Protein AF-A0A7X3QJ67-F1 (afdb_monomer)

pLDDT: mean 73.05, std 16.39, range [33.53, 90.88]

Solvent-accessible surface area (backbone atoms only — not comparable to full-atom values): 12820 Å² total; per-residue (Å²): 142,81,80,82,77,78,82,53,70,64,58,57,50,46,51,48,55,68,59,59,76,55,61,67,49,60,48,52,69,64,52,36,59,76,52,31,46,62,44,32,50,53,42,44,71,75,64,51,59,74,50,61,36,73,85,70,74,43,75,54,61,47,80,53,104,84,40,42,24,45,46,46,37,28,55,33,67,66,44,52,47,44,54,37,58,29,31,49,71,45,52,60,29,51,64,38,54,79,43,87,53,64,47,47,26,54,49,10,50,58,39,32,51,52,26,50,45,56,37,50,48,48,54,51,49,42,51,74,69,44,82,39,40,76,43,79,56,98,89,42,56,33,33,35,43,68,45,56,68,53,61,88,69,31,81,76,56,73,96,43,74,67,46,53,53,49,52,54,52,53,51,51,46,52,57,48,48,53,58,46,55,51,50,62,61,45,50,65,52,47,53,56,49,37,62,72,76,36,63,86,49,59,77,93,70,92,79,62,95,89,57,73,92,38,86,77,43,81,79,67,79,125

Radius of gyration: 23.31 Å; Cα contacts (8 Å, |Δi|>4): 230; chains: 1; bounding box: 48×64×71 Å

Nearest PDB structures (foldseek):
  1ua4-assembly1_A  TM=1.817E-01  e=1.614E+00  Pyrococcus furiosus
  5era-assembly1_A  TM=2.575E-01  e=8.592E+00  Homo sapiens

Structure (mmCIF, N/CA/C/O backbone):
data_AF-A0A7X3QJ67-F1
#
_entry.id   AF-A0A7X3QJ67-F1
#
loop_
_atom_site.group_PDB
_atom_site.id
_atom_site.type_symbol
_atom_site.label_atom_id
_atom_site.label_alt_id
_atom_site.label_comp_id
_atom_site.label_asym_id
_atom_site.label_entity_id
_atom_site.label_seq_id
_atom_site.pdbx_PDB_ins_code
_atom_site.Cartn_x
_atom_site.Cartn_y
_atom_site.Cartn_z
_atom_site.occupancy
_atom_site.B_iso_or_equiv
_atom_site.auth_seq_id
_atom_site.auth_comp_id
_atom_site.auth_asym_id
_atom_site.auth_atom_id
_atom_site.pdbx_PDB_model_num
ATOM 1 N N . MET A 1 1 ? -27.083 47.126 21.045 1.00 40.06 1 MET A N 1
ATOM 2 C CA . MET A 1 1 ? -25.934 46.845 20.160 1.00 40.06 1 MET A CA 1
ATOM 3 C C . MET A 1 1 ? -24.910 46.053 20.957 1.00 40.06 1 MET A C 1
ATOM 5 O O . MET A 1 1 ? -24.129 46.651 21.679 1.00 40.06 1 MET A O 1
ATOM 9 N N . HIS A 1 2 ? -24.948 44.724 20.886 1.00 33.53 2 HIS A N 1
ATOM 10 C CA . HIS A 1 2 ? -23.836 43.892 21.341 1.00 33.53 2 HIS A CA 1
ATOM 11 C C . HIS A 1 2 ? -23.450 42.980 20.188 1.00 33.53 2 HIS A C 1
ATOM 13 O O . HIS A 1 2 ? -24.296 42.302 19.609 1.00 33.53 2 HIS A O 1
ATOM 19 N N . GLY A 1 3 ? -22.189 43.134 19.792 1.00 36.16 3 GLY A N 1
ATOM 20 C CA . GLY A 1 3 ? -21.604 42.552 18.604 1.00 36.16 3 GLY A CA 1
ATOM 21 C C . GLY A 1 3 ? -21.577 41.036 18.673 1.00 36.16 3 GLY A C 1
ATOM 22 O O . GLY A 1 3 ? -21.368 40.440 19.726 1.00 36.16 3 GLY A O 1
ATOM 23 N N . GLN A 1 4 ? -21.797 40.462 17.498 1.00 37.47 4 GLN A N 1
ATOM 24 C CA . GLN A 1 4 ? -21.555 39.077 17.146 1.00 37.47 4 GLN A CA 1
ATOM 25 C C . GLN A 1 4 ? -20.200 38.613 17.692 1.00 37.47 4 GLN A C 1
ATOM 27 O O . GLN A 1 4 ? -19.150 39.073 17.243 1.00 37.47 4 GLN A O 1
ATOM 32 N N . GLU A 1 5 ? -20.225 37.668 18.631 1.00 40.78 5 GLU A N 1
ATOM 33 C CA . GLU A 1 5 ? -19.082 36.798 18.869 1.00 40.78 5 GLU A CA 1
ATOM 34 C C . GLU A 1 5 ? -18.836 36.020 17.576 1.00 40.78 5 GLU A C 1
ATOM 36 O O . GLU A 1 5 ? -19.641 35.181 17.164 1.00 40.78 5 GLU A O 1
ATOM 41 N N . ALA A 1 6 ? -17.735 36.350 16.905 1.00 42.06 6 ALA A N 1
ATOM 42 C CA . ALA A 1 6 ? -17.193 35.569 15.814 1.00 42.06 6 ALA A CA 1
ATOM 43 C C . ALA A 1 6 ? -16.987 34.130 16.313 1.00 42.06 6 ALA A C 1
ATOM 45 O O . ALA A 1 6 ? -16.048 33.830 17.047 1.00 42.06 6 ALA A O 1
ATOM 46 N N . SER A 1 7 ? -17.913 33.244 15.944 1.00 48.06 7 SER A N 1
ATOM 47 C CA . SER A 1 7 ? -17.883 31.821 16.248 1.00 48.06 7 SER A CA 1
ATOM 48 C C . SER A 1 7 ? -16.686 31.198 15.537 1.00 48.06 7 SER A C 1
ATOM 50 O O . SER A 1 7 ? -16.733 30.878 14.348 1.00 48.06 7 SER A O 1
ATOM 52 N N . GLU A 1 8 ? -15.587 31.101 16.275 1.00 45.09 8 GLU A N 1
ATOM 53 C CA . GLU A 1 8 ? -14.282 30.687 15.791 1.00 45.09 8 GLU A CA 1
ATOM 54 C C . GLU A 1 8 ? -14.317 29.316 15.080 1.00 45.09 8 GLU A C 1
ATOM 56 O O . GLU A 1 8 ? -14.638 28.299 15.713 1.00 45.09 8 GLU A O 1
ATOM 61 N N . PRO A 1 9 ? -13.826 29.203 13.829 1.00 47.97 9 PRO A N 1
ATOM 62 C CA . PRO A 1 9 ? -13.451 27.904 13.257 1.00 47.97 9 PRO A CA 1
ATOM 63 C C . PRO A 1 9 ? -12.359 27.201 14.094 1.00 47.97 9 PRO A C 1
ATOM 65 O O . PRO A 1 9 ? -12.213 25.977 14.041 1.00 47.97 9 PRO A O 1
ATOM 68 N N . ALA A 1 10 ? -11.644 27.946 14.948 1.00 46.16 10 ALA A N 1
ATOM 69 C CA . ALA A 1 10 ? -10.667 27.428 15.901 1.00 46.16 10 ALA A CA 1
ATOM 70 C C . ALA A 1 10 ? -11.294 26.577 17.024 1.00 46.16 10 ALA A C 1
ATOM 72 O O . ALA A 1 10 ? -10.642 25.651 17.510 1.00 46.16 10 ALA A O 1
ATOM 73 N N . GLY A 1 11 ? -12.560 26.808 17.398 1.00 38.62 11 GLY A N 1
ATOM 74 C CA . GLY A 1 11 ? -13.279 26.016 18.405 1.00 38.62 11 GLY A CA 1
ATOM 75 C C . GLY A 1 11 ? -13.719 24.642 17.887 1.00 38.62 11 GLY A C 1
ATOM 76 O O . GLY A 1 11 ? -13.605 23.636 18.596 1.00 38.62 11 GLY A O 1
ATOM 77 N N . ALA A 1 12 ? -14.145 24.572 16.623 1.00 48.88 12 ALA A N 1
ATOM 78 C CA . ALA A 1 12 ? -14.438 23.317 15.929 1.00 48.88 12 ALA A CA 1
ATOM 79 C C . ALA A 1 12 ? -13.154 22.514 15.670 1.00 48.88 12 ALA A C 1
ATOM 81 O O . ALA A 1 12 ? -13.109 21.319 15.963 1.00 48.88 12 ALA A O 1
ATOM 82 N N . LEU A 1 13 ? -12.074 23.183 15.246 1.00 40.34 13 LEU A N 1
ATOM 83 C CA . LEU A 1 13 ? -10.747 22.581 15.101 1.00 40.34 13 LEU A CA 1
ATOM 84 C C . LEU A 1 13 ? -10.152 22.137 16.443 1.00 40.34 13 LEU A C 1
ATOM 86 O O . LEU A 1 13 ? -9.558 21.069 16.495 1.00 40.34 13 LEU A O 1
ATOM 90 N N . ARG A 1 14 ? -10.354 22.855 17.558 1.00 42.12 14 ARG A N 1
ATOM 91 C CA . ARG A 1 14 ? -9.953 22.395 18.907 1.00 42.12 14 ARG A CA 1
ATOM 92 C C . ARG A 1 14 ? -10.805 21.232 19.418 1.00 42.12 14 ARG A C 1
ATOM 94 O O . ARG A 1 14 ? -10.252 20.346 20.065 1.00 42.12 14 ARG A O 1
ATOM 101 N N . LYS A 1 15 ? -12.110 21.184 19.120 1.00 44.25 15 LYS A N 1
ATOM 102 C CA . LYS A 1 15 ? -12.980 20.031 19.435 1.00 44.25 15 LYS A CA 1
ATOM 103 C C . LYS A 1 15 ? -12.630 18.800 18.595 1.00 44.25 15 LYS A C 1
ATOM 105 O O . LYS A 1 15 ? -12.594 17.701 19.142 1.00 44.25 15 LYS A O 1
ATOM 110 N N . LEU A 1 16 ? -12.285 18.976 17.320 1.00 39.62 16 LEU A N 1
ATOM 111 C CA . LEU A 1 16 ? -11.754 17.916 16.458 1.00 39.62 16 LEU A CA 1
ATOM 112 C C . LEU A 1 16 ? -10.357 17.476 16.922 1.00 39.62 16 LEU A C 1
ATOM 114 O O . LEU A 1 16 ? -10.118 16.289 17.102 1.00 39.62 16 LEU A O 1
ATOM 118 N N . ARG A 1 17 ? -9.461 18.408 17.259 1.00 40.09 17 ARG A N 1
ATOM 119 C CA . ARG A 1 17 ? -8.098 18.124 17.751 1.00 40.09 17 ARG A CA 1
ATOM 120 C C . ARG A 1 17 ? -8.092 17.473 19.143 1.00 40.09 17 ARG A C 1
ATOM 122 O O . ARG A 1 17 ? -7.277 16.594 19.403 1.00 40.09 17 ARG A O 1
ATOM 129 N N . GLY A 1 18 ? -9.035 17.832 20.017 1.00 36.94 18 GLY A N 1
ATOM 130 C CA . GLY A 1 18 ? -9.243 17.206 21.330 1.00 36.94 18 GLY A CA 1
ATOM 131 C C . GLY A 1 18 ? -10.062 15.906 21.299 1.00 36.94 18 GLY A C 1
ATOM 132 O O . GLY A 1 18 ? -9.980 15.113 22.241 1.00 36.94 18 GLY A O 1
ATOM 133 N N . GLY A 1 19 ? -10.837 15.679 20.233 1.00 39.84 19 GLY A N 1
ATOM 134 C CA . GLY A 1 19 ? -11.689 14.503 20.026 1.00 39.84 19 GLY A CA 1
ATOM 135 C C . GLY A 1 19 ? -11.013 13.373 19.247 1.00 39.84 19 GLY A C 1
ATOM 136 O O . GLY A 1 19 ? -11.183 12.210 19.617 1.00 39.84 19 GLY A O 1
ATOM 137 N N . LEU A 1 20 ? -10.205 13.706 18.233 1.00 41.34 20 LEU A N 1
ATOM 138 C CA . LEU A 1 20 ? -9.440 12.737 17.447 1.00 41.34 20 LEU A CA 1
ATOM 139 C C . LEU A 1 20 ? -8.173 12.280 18.178 1.00 41.34 20 LEU A C 1
ATOM 141 O O . LEU A 1 20 ? -7.875 11.098 18.180 1.00 41.34 20 LEU A O 1
ATOM 145 N N . GLY A 1 21 ? -7.460 13.161 18.882 1.00 40.09 21 GLY A N 1
ATOM 146 C CA . GLY A 1 21 ? -6.116 12.869 19.408 1.00 40.09 21 GLY A CA 1
ATOM 147 C C . GLY A 1 21 ? -5.997 11.902 20.602 1.00 40.09 21 GLY A C 1
ATOM 148 O O . GLY A 1 21 ? -4.938 11.862 21.219 1.00 40.09 21 GLY A O 1
ATOM 149 N N . ARG A 1 22 ? -7.042 11.154 21.001 1.00 46.88 22 ARG A N 1
ATOM 150 C CA . ARG A 1 22 ? -7.002 10.306 22.223 1.00 46.88 22 ARG A CA 1
ATOM 151 C C . ARG A 1 22 ? -7.630 8.897 22.129 1.00 46.88 22 ARG A C 1
ATOM 153 O O . ARG A 1 22 ? -7.717 8.246 23.172 1.00 46.88 22 ARG A O 1
ATOM 160 N N . ARG A 1 23 ? -8.141 8.417 20.978 1.00 54.84 23 ARG A N 1
ATOM 161 C CA . ARG A 1 23 ? -9.150 7.323 20.972 1.00 54.84 23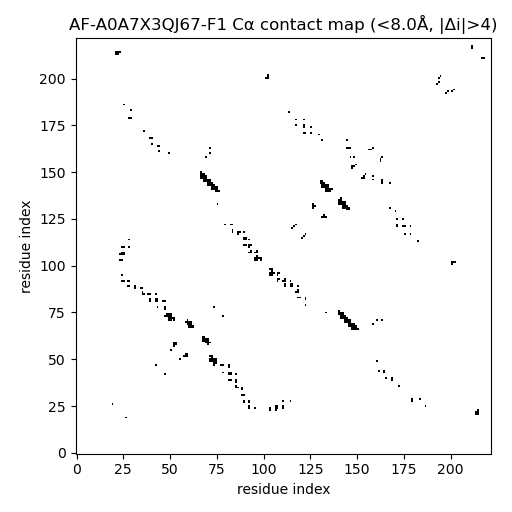 ARG A CA 1
ATOM 162 C C . ARG A 1 23 ? -9.092 6.350 19.761 1.00 54.84 23 ARG A C 1
ATOM 164 O O . ARG A 1 23 ? -9.353 6.754 18.637 1.00 54.84 23 ARG A O 1
ATOM 171 N N . SER A 1 24 ? -8.928 5.049 20.056 1.00 60.41 24 SER A N 1
ATOM 172 C CA . SER A 1 24 ? -9.193 3.836 19.233 1.00 60.41 24 SER A CA 1
ATOM 173 C C . SER A 1 24 ? -8.132 3.326 18.220 1.00 60.41 24 SER A C 1
ATOM 175 O O . SER A 1 24 ? -7.505 4.132 17.536 1.00 60.41 24 SER A O 1
ATOM 177 N N . PRO A 1 25 ? -7.985 1.987 18.059 1.00 63.66 25 PRO A N 1
ATOM 178 C CA . PRO A 1 25 ? -7.129 1.346 17.045 1.00 63.66 25 PRO A CA 1
ATOM 179 C C . PRO A 1 25 ? -7.461 1.755 15.599 1.00 63.66 25 PRO A C 1
ATOM 181 O O . PRO A 1 25 ? -6.594 1.739 14.733 1.00 63.66 25 PRO A O 1
ATOM 184 N N . PHE A 1 26 ? -8.692 2.189 15.330 1.00 67.62 26 PHE A N 1
ATOM 185 C CA . PHE A 1 26 ? -9.100 2.638 13.999 1.00 67.62 26 PHE A CA 1
ATOM 186 C C . PHE A 1 26 ? -8.564 4.024 13.640 1.00 67.62 26 PHE A C 1
ATOM 188 O O . PHE A 1 26 ? -8.321 4.278 12.468 1.00 67.62 26 PHE A O 1
ATOM 195 N N . LEU A 1 27 ? -8.290 4.900 14.614 1.00 72.12 27 LEU A N 1
ATOM 196 C CA . LEU A 1 27 ? -7.622 6.178 14.339 1.00 72.12 27 LEU A CA 1
ATOM 197 C C . LEU A 1 27 ? -6.219 5.958 13.759 1.00 72.12 27 LEU A C 1
ATOM 199 O O . LEU A 1 27 ? -5.782 6.707 12.890 1.00 72.12 27 LEU A O 1
ATOM 203 N N . TRP A 1 28 ? -5.529 4.907 14.205 1.00 76.00 28 TRP A N 1
ATOM 204 C CA . TRP A 1 28 ? -4.240 4.529 13.639 1.00 76.00 28 TRP A CA 1
ATOM 205 C C . TRP A 1 28 ? -4.369 4.185 12.150 1.00 76.00 28 TRP A C 1
ATOM 207 O O . TRP A 1 28 ? -3.583 4.663 11.341 1.00 76.00 28 TRP A O 1
ATOM 217 N N . LEU A 1 29 ? -5.435 3.484 11.750 1.00 71.81 29 LEU A N 1
ATOM 218 C CA . LEU A 1 29 ? -5.752 3.224 10.337 1.00 71.81 29 LEU A CA 1
ATOM 219 C C . LEU A 1 29 ? -6.099 4.487 9.528 1.00 71.81 29 LEU A C 1
ATOM 221 O O . LEU A 1 29 ? -6.087 4.442 8.296 1.00 71.81 29 LEU A O 1
ATOM 225 N N . VAL A 1 30 ? -6.435 5.591 10.204 1.00 70.69 30 VAL A N 1
ATOM 226 C CA . VAL A 1 30 ? -6.700 6.900 9.587 1.00 70.69 30 VAL A CA 1
ATOM 227 C C . VAL A 1 30 ? -5.416 7.705 9.408 1.00 70.69 30 VAL A C 1
ATOM 229 O O . VAL A 1 30 ? -5.258 8.361 8.385 1.00 70.69 30 VAL A O 1
ATOM 232 N N . LEU A 1 31 ? -4.503 7.646 10.380 1.00 76.06 31 LEU A N 1
ATOM 233 C CA . LEU A 1 31 ? -3.232 8.378 10.361 1.00 76.06 31 LEU A CA 1
ATOM 234 C C . LEU A 1 31 ? -2.133 7.661 9.578 1.00 76.06 31 LEU A C 1
ATOM 236 O O . LEU A 1 31 ? -1.208 8.302 9.093 1.00 76.06 31 LEU A O 1
ATOM 240 N N . THR A 1 32 ? -2.232 6.344 9.451 1.00 79.19 32 THR A N 1
ATOM 241 C CA . THR A 1 32 ? -1.241 5.509 8.770 1.00 79.19 32 THR A CA 1
ATOM 242 C C . THR A 1 32 ? -0.934 5.949 7.346 1.00 79.19 32 THR A C 1
ATOM 244 O O . THR A 1 32 ? 0.257 6.046 7.067 1.00 79.19 32 THR A O 1
ATOM 247 N N . PRO A 1 33 ? -1.901 6.333 6.484 1.00 77.38 33 PRO A N 1
ATOM 248 C CA . PRO A 1 33 ? -1.579 6.877 5.176 1.00 77.38 33 PRO A CA 1
ATOM 249 C C . PRO A 1 33 ? -0.636 8.062 5.241 1.00 77.38 33 PRO A C 1
ATOM 251 O O . PRO A 1 33 ? 0.185 8.152 4.363 1.00 77.38 33 PRO A O 1
ATOM 254 N N . LEU A 1 34 ? -0.678 8.925 6.263 1.00 81.25 34 LEU A N 1
ATOM 255 C CA . LEU A 1 34 ? 0.239 10.070 6.375 1.00 81.25 34 LEU A CA 1
ATOM 256 C C . LEU A 1 34 ? 1.694 9.652 6.647 1.00 81.25 34 LEU A C 1
ATOM 258 O O . LEU A 1 34 ? 2.602 10.448 6.432 1.00 81.25 34 LEU A O 1
ATOM 262 N N . LEU A 1 35 ? 1.912 8.423 7.125 1.00 82.31 35 LEU A N 1
ATOM 263 C CA . LEU A 1 35 ? 3.229 7.860 7.428 1.00 82.31 35 LEU A CA 1
ATOM 264 C C . LEU A 1 35 ? 3.700 6.900 6.336 1.00 82.31 35 LEU A C 1
ATOM 266 O O . LEU A 1 35 ? 4.829 7.012 5.868 1.00 82.31 35 LEU A O 1
ATOM 270 N N . THR A 1 36 ? 2.836 5.974 5.909 1.00 83.75 36 THR A N 1
ATOM 271 C CA . THR A 1 36 ? 3.153 4.983 4.870 1.00 83.75 36 THR A CA 1
ATOM 272 C C . THR A 1 36 ? 3.429 5.663 3.537 1.00 83.75 36 THR A C 1
ATOM 274 O O . THR A 1 36 ? 4.262 5.206 2.766 1.00 83.75 36 THR A O 1
ATOM 277 N N . ALA A 1 37 ? 2.764 6.793 3.308 1.00 83.44 37 ALA A N 1
ATOM 278 C CA . ALA A 1 37 ? 2.935 7.660 2.169 1.00 83.44 37 ALA A CA 1
ATOM 279 C C . ALA A 1 37 ? 4.393 8.108 1.933 1.00 83.44 37 ALA A C 1
ATOM 281 O O . ALA A 1 37 ? 5.057 7.563 1.045 1.00 83.44 37 ALA A O 1
ATOM 282 N N . PRO A 1 38 ? 4.932 9.061 2.724 1.00 85.12 38 PRO A N 1
ATOM 283 C CA . PRO A 1 38 ? 6.286 9.558 2.525 1.00 85.12 38 PRO A CA 1
ATOM 284 C C . PRO A 1 38 ? 7.319 8.446 2.702 1.00 85.12 38 PRO A C 1
ATOM 286 O O . PRO A 1 38 ? 8.346 8.478 2.038 1.00 85.12 38 PRO A O 1
ATOM 289 N N . LEU A 1 39 ? 7.039 7.444 3.544 1.00 87.56 39 LEU A N 1
ATOM 290 C CA . LEU A 1 39 ? 7.924 6.301 3.725 1.00 87.56 39 LEU A CA 1
ATOM 291 C C . LEU A 1 39 ? 8.039 5.459 2.450 1.00 87.56 39 LEU A C 1
ATOM 293 O O . LEU A 1 39 ? 9.148 5.123 2.056 1.00 87.56 39 LEU A O 1
ATOM 297 N N . SER A 1 40 ? 6.924 5.153 1.778 1.00 86.12 40 SER A N 1
ATOM 298 C CA . SER A 1 40 ? 6.946 4.417 0.506 1.00 86.12 40 SER A CA 1
ATOM 299 C C . SER A 1 40 ? 7.693 5.184 -0.582 1.00 86.12 40 SER A C 1
ATOM 301 O O . SER A 1 40 ? 8.465 4.583 -1.321 1.00 86.12 40 SER A O 1
ATOM 303 N N . LEU A 1 41 ? 7.527 6.510 -0.627 1.00 86.44 41 LEU A N 1
ATOM 304 C CA . LEU A 1 41 ? 8.267 7.368 -1.544 1.00 86.44 41 LEU A CA 1
ATOM 305 C C . LEU A 1 41 ? 9.767 7.331 -1.241 1.00 86.44 41 LEU A C 1
ATOM 307 O O . LEU A 1 41 ? 10.546 7.026 -2.131 1.00 86.44 41 LEU A O 1
ATOM 311 N N . ALA A 1 42 ? 10.164 7.565 0.011 1.00 88.06 42 ALA A N 1
ATOM 312 C CA . ALA A 1 42 ? 11.568 7.562 0.415 1.00 88.06 42 ALA A CA 1
ATOM 313 C C . ALA A 1 42 ? 12.250 6.203 0.179 1.00 88.06 42 ALA A C 1
ATOM 315 O O . ALA A 1 42 ? 13.403 6.156 -0.244 1.00 88.06 42 ALA A O 1
ATOM 316 N N . LEU A 1 43 ? 11.540 5.097 0.428 1.00 89.56 43 LEU A N 1
ATOM 317 C CA . LEU A 1 43 ? 12.062 3.747 0.218 1.00 89.56 43 LEU A CA 1
ATOM 318 C C . LEU A 1 43 ? 12.230 3.417 -1.268 1.00 89.56 43 LEU A C 1
ATOM 320 O O . LEU A 1 43 ? 13.265 2.893 -1.660 1.00 89.56 43 LEU A O 1
ATOM 324 N N . ILE A 1 44 ? 11.238 3.724 -2.104 1.00 86.56 44 ILE A N 1
ATOM 325 C CA . ILE A 1 44 ? 11.306 3.432 -3.542 1.00 86.56 44 ILE A CA 1
ATOM 326 C C . ILE A 1 44 ? 12.273 4.371 -4.264 1.00 86.56 44 ILE A C 1
ATOM 328 O O . ILE A 1 44 ? 12.994 3.945 -5.164 1.00 86.56 44 ILE A O 1
ATOM 332 N N . ASP A 1 45 ? 12.335 5.636 -3.865 1.00 86.06 45 ASP A N 1
ATOM 333 C CA . ASP A 1 45 ? 13.278 6.581 -4.453 1.00 86.06 45 ASP A CA 1
ATOM 334 C C . ASP A 1 45 ? 14.726 6.215 -4.096 1.00 86.06 45 ASP A C 1
ATOM 336 O O . ASP A 1 45 ? 15.580 6.162 -4.978 1.00 86.06 45 ASP A O 1
ATOM 340 N N . GLY A 1 46 ? 14.979 5.851 -2.832 1.00 84.81 46 GLY A N 1
ATOM 341 C CA . GLY A 1 46 ? 16.317 5.512 -2.346 1.00 84.81 46 GLY A CA 1
ATOM 342 C C . GLY A 1 46 ? 16.817 4.106 -2.691 1.00 84.81 46 GLY A C 1
ATOM 343 O O . GLY A 1 46 ? 18.027 3.921 -2.777 1.00 84.81 46 GLY A O 1
ATOM 344 N N . PHE A 1 47 ? 15.926 3.121 -2.864 1.00 86.44 47 PHE A N 1
ATOM 345 C CA . PHE A 1 47 ? 16.325 1.706 -2.963 1.00 86.44 47 PHE A CA 1
ATOM 346 C C . PHE A 1 47 ? 15.712 0.922 -4.126 1.00 86.44 47 PHE A C 1
ATOM 348 O O . PHE A 1 47 ? 16.162 -0.192 -4.376 1.00 86.44 47 PHE A O 1
ATOM 355 N N . ALA A 1 48 ? 14.692 1.432 -4.828 1.00 85.06 48 ALA A N 1
ATOM 356 C CA . ALA A 1 48 ? 14.204 0.724 -6.012 1.00 85.06 48 ALA A CA 1
ATOM 357 C C . ALA A 1 48 ? 15.145 1.001 -7.186 1.00 85.06 48 ALA A C 1
ATOM 359 O O . ALA A 1 48 ? 15.249 2.139 -7.649 1.00 85.06 48 ALA A O 1
ATOM 360 N N . GLU A 1 49 ? 15.818 -0.030 -7.671 1.00 86.00 49 GLU A N 1
ATOM 361 C CA . GLU A 1 49 ? 16.713 0.071 -8.817 1.00 86.00 49 GLU A CA 1
ATOM 362 C C . GLU A 1 49 ? 15.950 -0.238 -10.108 1.00 86.00 49 GLU A C 1
ATOM 364 O O . GLU A 1 49 ? 15.174 -1.193 -10.175 1.00 86.00 49 GLU A O 1
ATOM 369 N N . GLU A 1 50 ? 16.115 0.626 -11.109 1.00 89.00 50 GLU A N 1
ATOM 370 C CA . GLU A 1 50 ? 15.644 0.343 -12.461 1.00 89.00 50 GLU A CA 1
ATOM 371 C C . GLU A 1 50 ? 16.649 -0.586 -13.137 1.00 89.00 50 GLU A C 1
ATOM 373 O O . GLU A 1 50 ? 17.853 -0.341 -13.102 1.00 89.00 50 GLU A O 1
ATOM 378 N N . LEU A 1 51 ? 16.140 -1.627 -13.779 1.00 90.12 51 LEU A N 1
ATOM 379 C CA . LEU A 1 51 ? 16.940 -2.540 -14.571 1.00 90.12 51 LEU A CA 1
ATOM 380 C C . LEU A 1 51 ? 17.122 -1.996 -15.988 1.00 90.12 51 LEU A C 1
ATOM 382 O O . LEU A 1 51 ? 16.151 -1.604 -16.640 1.00 90.12 51 LEU A O 1
ATOM 386 N N . ASP A 1 52 ? 18.356 -2.046 -16.492 1.00 87.94 52 ASP A N 1
ATOM 387 C CA . ASP A 1 52 ? 18.655 -1.681 -17.876 1.00 87.94 52 ASP A CA 1
ATOM 388 C C . ASP A 1 52 ? 18.042 -2.708 -18.839 1.00 87.94 52 ASP A C 1
ATOM 390 O O . ASP A 1 52 ? 18.562 -3.807 -19.057 1.00 87.94 52 ASP A O 1
ATOM 394 N N . ALA A 1 53 ? 16.918 -2.326 -19.443 1.00 86.50 53 ALA A N 1
ATOM 395 C CA . ALA A 1 53 ? 16.211 -3.147 -20.413 1.00 86.50 53 ALA A CA 1
ATOM 396 C C . ALA A 1 53 ? 17.084 -3.512 -21.625 1.00 86.50 53 ALA A C 1
ATOM 398 O O . ALA A 1 53 ? 16.953 -4.614 -22.150 1.00 86.50 53 ALA A O 1
ATOM 399 N N . GLY A 1 54 ? 17.981 -2.622 -22.062 1.00 85.00 54 GLY A N 1
ATOM 400 C CA . GLY A 1 54 ? 18.870 -2.873 -23.195 1.00 85.00 54 GLY A CA 1
ATOM 401 C C . GLY A 1 54 ? 19.916 -3.936 -22.874 1.00 85.00 54 GLY A C 1
ATOM 402 O O . GLY A 1 54 ? 20.125 -4.848 -23.675 1.00 85.00 54 GLY A O 1
ATOM 403 N N . ALA A 1 55 ? 20.514 -3.862 -21.683 1.00 87.44 55 ALA A N 1
ATOM 404 C CA . ALA A 1 55 ? 21.463 -4.866 -21.201 1.00 87.44 55 ALA A CA 1
ATOM 405 C C . ALA A 1 55 ? 20.814 -6.250 -21.014 1.00 87.44 55 ALA A C 1
ATOM 407 O O . ALA A 1 55 ? 21.460 -7.267 -21.260 1.00 87.44 55 ALA A O 1
ATOM 408 N N . LEU A 1 56 ? 19.532 -6.284 -20.636 1.00 86.56 56 LEU A N 1
ATOM 409 C CA . LEU A 1 56 ? 18.743 -7.508 -20.461 1.00 86.56 56 LEU A CA 1
ATOM 410 C C . LEU A 1 56 ? 18.067 -8.004 -21.754 1.00 86.56 56 LEU A C 1
ATOM 412 O O . LEU A 1 56 ? 17.346 -8.995 -21.737 1.00 86.56 56 LEU A O 1
ATOM 416 N N . GLY A 1 57 ? 18.244 -7.323 -22.892 1.00 86.69 57 GLY A N 1
ATOM 417 C CA . GLY A 1 57 ? 17.580 -7.696 -24.149 1.00 86.69 57 GLY A CA 1
ATOM 418 C C . GLY A 1 57 ? 16.047 -7.568 -24.116 1.00 86.69 57 GLY A C 1
ATOM 419 O O . GLY A 1 57 ? 15.348 -8.176 -24.930 1.00 86.69 57 GLY A O 1
ATOM 420 N N . LEU A 1 58 ? 15.512 -6.781 -23.183 1.00 89.19 58 LEU A N 1
ATOM 421 C CA . LEU A 1 58 ? 14.089 -6.516 -23.013 1.00 89.19 58 LEU A CA 1
ATOM 422 C C . LEU A 1 58 ? 13.629 -5.352 -23.908 1.00 89.19 58 LEU A C 1
ATOM 424 O O . LEU A 1 58 ? 14.395 -4.434 -24.211 1.00 89.19 58 LEU A O 1
ATOM 428 N N . PRO A 1 59 ? 12.354 -5.341 -24.337 1.00 88.12 59 PRO A N 1
ATOM 429 C CA . PRO A 1 59 ? 11.846 -4.264 -25.171 1.00 88.12 59 PRO A CA 1
ATOM 430 C C . PRO A 1 59 ? 11.766 -2.953 -24.381 1.00 88.12 59 PRO A C 1
ATOM 432 O O . PRO A 1 59 ? 11.092 -2.870 -23.362 1.00 88.12 59 PRO A O 1
ATOM 435 N N . THR A 1 60 ? 12.384 -1.893 -24.893 1.00 86.38 60 THR A N 1
ATOM 436 C CA . THR A 1 60 ? 12.338 -0.546 -24.291 1.00 86.38 60 THR A CA 1
ATOM 437 C C . THR A 1 60 ? 11.079 0.234 -24.670 1.00 86.38 60 THR A C 1
ATOM 439 O O . THR A 1 60 ? 10.731 1.227 -24.030 1.00 86.38 60 THR A O 1
ATOM 442 N N . THR A 1 61 ? 10.366 -0.204 -25.712 1.00 86.00 61 THR A N 1
ATOM 443 C CA . THR A 1 61 ? 9.153 0.453 -26.206 1.00 86.00 61 THR A CA 1
ATOM 444 C C . THR A 1 61 ? 8.075 -0.555 -26.596 1.00 86.00 61 THR A C 1
ATOM 446 O O . THR A 1 61 ? 8.361 -1.669 -27.033 1.00 86.00 61 THR A O 1
ATOM 449 N N . ARG A 1 62 ? 6.810 -0.152 -26.450 1.00 82.81 62 ARG A N 1
ATOM 450 C CA . ARG A 1 62 ? 5.635 -0.865 -26.970 1.00 82.81 62 ARG A CA 1
ATOM 451 C C . ARG A 1 62 ? 4.876 0.052 -27.919 1.00 82.81 62 ARG A C 1
ATOM 453 O O . ARG A 1 62 ? 4.627 1.209 -27.583 1.00 82.81 62 ARG A O 1
ATOM 460 N N . MET A 1 63 ? 4.483 -0.473 -29.077 1.00 78.88 63 MET A N 1
ATOM 461 C CA . MET A 1 63 ? 3.564 0.197 -29.997 1.00 78.88 63 MET A CA 1
ATOM 462 C C . MET A 1 63 ? 2.260 -0.590 -30.086 1.00 78.88 63 MET A C 1
ATOM 464 O O . MET A 1 63 ? 2.261 -1.743 -30.507 1.00 78.88 63 MET A O 1
ATOM 468 N N . GLU A 1 64 ? 1.146 0.040 -29.720 1.00 72.69 64 GLU A N 1
ATOM 469 C CA . GLU A 1 64 ? -0.195 -0.513 -29.921 1.00 72.69 64 GLU A CA 1
ATOM 470 C C . GLU A 1 64 ? -1.089 0.501 -30.609 1.00 72.69 64 GLU A C 1
ATOM 472 O O . GLU A 1 64 ? -1.388 1.530 -30.018 1.00 72.69 64 GLU A O 1
ATOM 477 N N . ALA A 1 65 ? -1.509 0.187 -31.839 1.00 62.91 65 ALA A N 1
ATOM 478 C CA . ALA A 1 65 ? -2.574 0.799 -32.650 1.00 62.91 65 ALA A CA 1
ATOM 479 C C . ALA A 1 65 ? -2.664 2.341 -32.770 1.00 62.91 65 ALA A C 1
ATOM 481 O O . ALA A 1 65 ? -3.509 2.782 -33.536 1.00 62.91 65 ALA A O 1
ATOM 482 N N . ASN A 1 66 ? -1.852 3.128 -32.045 1.00 64.25 66 ASN A N 1
ATOM 483 C CA . ASN A 1 66 ? -1.610 4.586 -32.060 1.00 64.25 66 ASN A CA 1
ATOM 484 C C . ASN A 1 66 ? -0.957 5.104 -3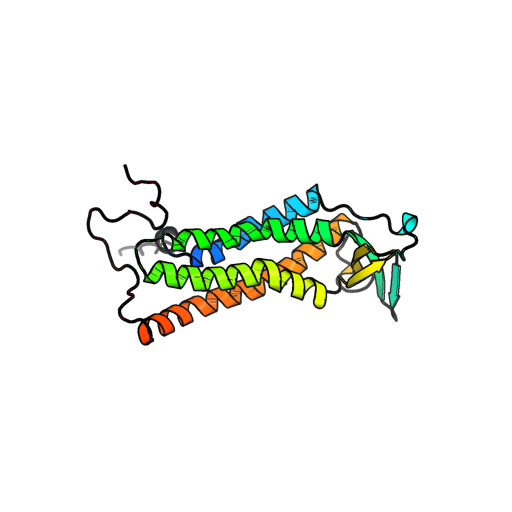0.749 1.00 64.25 66 ASN A C 1
ATOM 486 O O . ASN A 1 66 ? -0.587 6.278 -30.669 1.00 64.25 66 ASN A O 1
ATOM 490 N N . LEU A 1 67 ? -0.785 4.255 -29.730 1.00 69.75 67 LEU A N 1
ATOM 491 C CA . LEU A 1 67 ? -0.107 4.557 -28.471 1.00 69.75 67 LEU A CA 1
ATOM 492 C C . LEU A 1 67 ? 1.315 3.989 -28.500 1.00 69.75 67 LEU A C 1
ATOM 494 O O . LEU A 1 67 ? 1.525 2.780 -28.606 1.00 69.75 67 LEU A O 1
ATOM 498 N N . GLN A 1 68 ? 2.296 4.883 -28.415 1.00 79.56 68 GLN A N 1
ATOM 499 C CA . GLN A 1 68 ? 3.678 4.522 -28.123 1.00 79.56 68 GLN A CA 1
ATOM 500 C C . GLN A 1 68 ? 3.865 4.618 -26.612 1.00 79.56 68 GLN A C 1
ATOM 502 O O . GLN A 1 68 ? 3.435 5.607 -26.025 1.00 79.56 68 GLN A O 1
ATOM 507 N N . ALA A 1 69 ? 4.486 3.623 -25.985 1.00 82.50 69 ALA A N 1
ATOM 508 C CA . ALA A 1 69 ? 4.828 3.664 -24.569 1.00 82.50 69 ALA A CA 1
ATOM 509 C C . ALA A 1 69 ? 6.290 3.277 -24.345 1.00 82.50 69 ALA A C 1
ATOM 511 O O . ALA A 1 69 ? 6.770 2.311 -24.942 1.00 82.50 69 ALA A O 1
ATOM 512 N N . THR A 1 70 ? 6.971 4.011 -23.472 1.00 86.19 70 THR A N 1
ATOM 513 C CA . THR A 1 70 ? 8.296 3.663 -22.951 1.00 86.19 70 THR A CA 1
ATOM 514 C C . THR A 1 70 ? 8.128 2.683 -21.797 1.00 86.19 70 THR A C 1
ATOM 516 O O . THR A 1 70 ? 7.234 2.851 -20.962 1.00 86.19 70 THR A O 1
ATOM 519 N N . LEU A 1 71 ? 8.945 1.634 -21.772 1.00 89.12 71 LEU A N 1
ATOM 520 C CA . LEU A 1 71 ? 8.862 0.556 -20.794 1.00 89.12 71 LEU A CA 1
ATOM 521 C C . LEU A 1 71 ? 10.031 0.648 -19.814 1.00 89.12 71 LEU A C 1
ATOM 523 O O . LEU A 1 71 ? 11.182 0.673 -20.234 1.00 89.12 71 LEU A O 1
ATOM 527 N N . TYR A 1 72 ? 9.709 0.653 -18.524 1.00 90.38 72 TYR A N 1
ATOM 528 C CA . TYR A 1 72 ? 10.671 0.628 -17.423 1.00 90.38 72 TYR A CA 1
ATOM 529 C C . TYR A 1 72 ? 10.536 -0.684 -16.669 1.00 90.38 72 TYR A C 1
ATOM 531 O O . TYR A 1 72 ? 9.420 -1.185 -16.487 1.00 90.38 72 TYR A O 1
ATOM 539 N N . TYR A 1 73 ? 11.663 -1.223 -16.225 1.00 90.88 73 TYR A N 1
ATOM 540 C CA . TYR A 1 73 ? 11.737 -2.526 -15.584 1.00 90.88 73 TYR A CA 1
ATOM 541 C C . TYR A 1 73 ? 12.366 -2.390 -14.210 1.00 90.88 73 TYR A C 1
ATOM 543 O O . TYR A 1 73 ? 13.304 -1.628 -14.012 1.00 90.88 73 TYR A O 1
ATOM 551 N N . TYR A 1 74 ? 11.827 -3.135 -13.261 1.00 90.69 74 TYR A N 1
ATOM 552 C CA . TYR A 1 74 ? 12.302 -3.172 -11.887 1.00 90.69 74 TYR A CA 1
ATOM 553 C C . TYR A 1 74 ? 12.198 -4.605 -11.388 1.00 90.69 74 TYR A C 1
ATOM 555 O O . TYR A 1 74 ? 11.280 -5.332 -11.786 1.00 90.69 74 TYR A O 1
ATOM 563 N N . ASP A 1 75 ? 13.061 -4.995 -10.459 1.00 90.62 75 ASP A N 1
ATOM 564 C CA . ASP A 1 75 ? 12.918 -6.294 -9.813 1.00 90.62 75 ASP A CA 1
ATOM 565 C C . ASP A 1 75 ? 11.633 -6.360 -8.991 1.00 90.62 75 ASP A C 1
ATOM 567 O O . ASP A 1 75 ? 11.334 -5.476 -8.175 1.00 90.62 75 ASP A O 1
ATOM 571 N N . PHE A 1 76 ? 10.870 -7.440 -9.173 1.00 89.75 76 PHE A N 1
ATOM 572 C CA . PHE A 1 76 ? 9.602 -7.612 -8.475 1.00 89.75 76 PHE A CA 1
ATOM 573 C C . PHE A 1 76 ? 9.805 -7.755 -6.965 1.00 89.75 76 PHE A C 1
ATOM 575 O O . PHE A 1 76 ? 9.172 -7.032 -6.198 1.00 89.75 76 PHE A O 1
ATOM 582 N N . TRP A 1 77 ? 10.685 -8.659 -6.521 1.00 90.06 77 TRP A N 1
ATOM 583 C CA . TRP A 1 77 ? 10.826 -8.986 -5.097 1.00 90.06 77 TRP A CA 1
ATOM 584 C C . TRP A 1 77 ? 11.327 -7.819 -4.236 1.00 90.06 77 TRP A C 1
ATOM 586 O O . TRP A 1 77 ? 10.676 -7.532 -3.227 1.00 90.06 77 TRP A O 1
ATOM 596 N N . PRO A 1 78 ? 12.411 -7.105 -4.602 1.00 90.88 78 PRO A N 1
ATOM 597 C CA . PRO A 1 78 ? 12.870 -5.937 -3.858 1.00 90.88 78 PRO A CA 1
ATOM 598 C C . PRO A 1 78 ? 11.817 -4.830 -3.855 1.00 90.88 78 PRO A C 1
ATOM 600 O O . PRO A 1 78 ? 11.503 -4.287 -2.797 1.00 90.88 78 PRO A O 1
ATOM 603 N N . THR A 1 79 ? 11.191 -4.546 -5.001 1.00 88.62 79 THR A N 1
ATOM 604 C CA . THR A 1 79 ? 10.162 -3.502 -5.088 1.00 88.62 79 THR A CA 1
ATOM 605 C C . THR A 1 79 ? 8.941 -3.844 -4.236 1.00 88.62 79 THR A C 1
ATOM 607 O O . THR A 1 79 ? 8.474 -3.020 -3.448 1.00 88.62 79 THR A O 1
ATOM 610 N N . TRP A 1 80 ? 8.445 -5.079 -4.327 1.00 88.62 80 TRP A N 1
ATOM 611 C CA . TRP A 1 80 ? 7.340 -5.575 -3.509 1.00 88.62 80 TRP A CA 1
ATOM 612 C C . TRP A 1 80 ? 7.671 -5.501 -2.014 1.00 88.62 80 TRP A C 1
ATOM 614 O O . TRP A 1 80 ? 6.834 -5.073 -1.213 1.00 88.62 80 TRP A O 1
ATOM 624 N N . LEU A 1 81 ? 8.902 -5.860 -1.633 1.00 90.69 81 LEU A N 1
ATOM 625 C CA . LEU A 1 81 ? 9.370 -5.792 -0.253 1.00 90.69 81 LEU A CA 1
ATOM 626 C C . LEU A 1 81 ? 9.399 -4.346 0.256 1.00 90.69 81 LEU A C 1
ATOM 628 O O . LEU A 1 81 ? 8.866 -4.083 1.332 1.00 90.69 81 LEU A O 1
ATOM 632 N N . LEU A 1 82 ? 9.950 -3.401 -0.513 1.00 90.44 82 LEU A N 1
ATOM 633 C CA . LEU A 1 82 ? 10.001 -1.979 -0.148 1.00 90.44 82 LEU A CA 1
ATOM 634 C C . LEU A 1 82 ? 8.594 -1.397 0.067 1.00 90.44 82 LEU A C 1
ATOM 636 O O . LEU A 1 82 ? 8.344 -0.712 1.064 1.00 90.44 82 LEU A O 1
ATOM 640 N N . LEU A 1 83 ? 7.651 -1.729 -0.819 1.00 85.88 83 LEU A N 1
ATOM 641 C 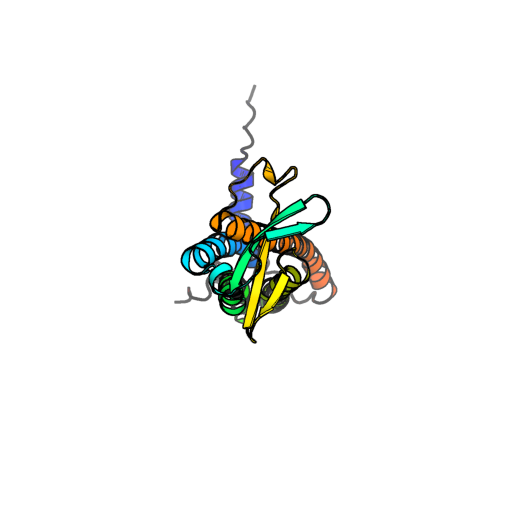CA . LEU A 1 83 ? 6.250 -1.314 -0.699 1.00 85.88 83 LEU A CA 1
ATOM 642 C C . LEU A 1 83 ? 5.562 -1.949 0.520 1.00 85.88 83 LEU A C 1
ATOM 644 O O . LEU A 1 83 ? 4.809 -1.281 1.231 1.00 85.88 83 LEU A O 1
ATOM 648 N N . THR A 1 84 ? 5.858 -3.218 0.808 1.00 87.88 84 THR A N 1
ATOM 649 C CA . THR A 1 84 ? 5.310 -3.938 1.967 1.00 87.88 84 THR A CA 1
ATOM 650 C C . THR A 1 84 ? 5.854 -3.387 3.285 1.00 87.88 84 THR A C 1
ATOM 652 O O . THR A 1 84 ? 5.082 -3.171 4.223 1.00 87.88 84 THR A O 1
ATOM 655 N N . ILE A 1 85 ? 7.161 -3.102 3.357 1.00 89.38 85 ILE A N 1
ATOM 656 C CA . ILE A 1 85 ? 7.820 -2.501 4.528 1.00 89.38 85 ILE A CA 1
ATOM 657 C C . ILE A 1 85 ? 7.149 -1.176 4.887 1.00 89.38 85 ILE A C 1
ATOM 659 O O . ILE A 1 85 ? 6.823 -0.949 6.055 1.00 89.38 85 ILE A O 1
ATOM 663 N N . ALA A 1 86 ? 6.858 -0.338 3.888 1.00 86.69 86 ALA A N 1
ATOM 664 C C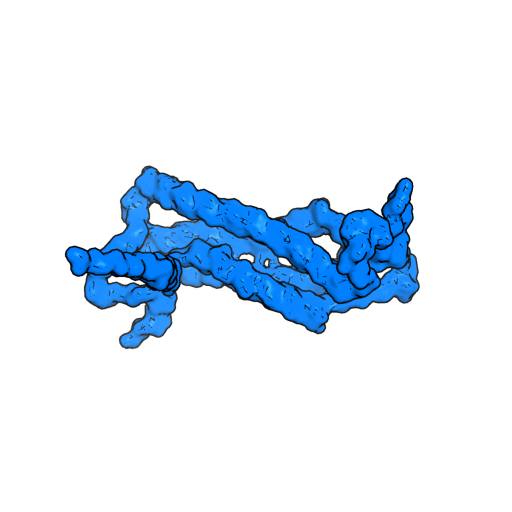A . ALA A 1 86 ? 6.153 0.921 4.102 1.00 86.69 86 ALA A CA 1
ATOM 665 C C . ALA A 1 86 ? 4.758 0.731 4.726 1.00 86.69 86 ALA A C 1
ATOM 667 O O . ALA A 1 86 ? 4.276 1.622 5.422 1.00 86.69 86 ALA A O 1
ATOM 668 N N . GLY A 1 87 ? 4.118 -0.424 4.508 1.00 84.69 87 GLY A N 1
ATOM 669 C CA . GLY A 1 87 ? 2.815 -0.791 5.063 1.00 84.69 87 GLY A CA 1
ATOM 670 C C . GLY A 1 87 ? 2.854 -1.471 6.438 1.00 84.69 87 GLY A C 1
ATOM 671 O O . GLY A 1 87 ? 1.805 -1.598 7.074 1.00 84.69 87 GLY A O 1
ATOM 672 N N . LEU A 1 88 ? 4.019 -1.883 6.949 1.00 88.62 88 LEU A N 1
ATOM 673 C CA . LEU A 1 88 ? 4.144 -2.509 8.276 1.00 88.62 88 LEU A CA 1
ATOM 674 C C . LEU A 1 88 ? 3.657 -1.639 9.446 1.00 88.62 88 LEU A C 1
ATOM 676 O O . LEU A 1 88 ? 3.067 -2.205 10.372 1.00 88.62 88 LEU A O 1
ATOM 680 N N . PRO A 1 89 ? 3.796 -0.295 9.432 1.00 86.81 89 PRO A N 1
ATOM 681 C CA . PRO A 1 89 ? 3.218 0.550 10.469 1.00 86.81 89 PRO A CA 1
ATOM 682 C C . PRO A 1 89 ? 1.721 0.303 10.689 1.00 86.81 89 PRO A C 1
ATOM 684 O O . PRO A 1 89 ? 1.269 0.409 11.825 1.00 86.81 89 PRO A O 1
ATOM 687 N N . ASN A 1 90 ? 0.952 -0.112 9.670 1.00 82.06 90 ASN A N 1
ATOM 688 C CA . ASN A 1 90 ? -0.467 -0.472 9.822 1.00 82.06 90 ASN A CA 1
ATOM 689 C C . ASN A 1 90 ? -0.697 -1.568 10.874 1.00 82.06 90 ASN A C 1
ATOM 691 O O . ASN A 1 90 ? -1.714 -1.560 11.568 1.00 82.06 90 ASN A O 1
ATOM 695 N N . LEU A 1 91 ? 0.260 -2.485 11.027 1.00 85.81 91 LEU A N 1
ATOM 696 C CA . LEU A 1 91 ? 0.164 -3.644 11.911 1.00 85.81 91 LEU A CA 1
ATOM 697 C C . LEU A 1 91 ? 0.391 -3.300 13.385 1.00 85.81 91 LEU A C 1
ATOM 699 O O . LEU A 1 91 ? 0.047 -4.105 14.249 1.00 85.81 91 LEU A O 1
ATOM 703 N N . LEU A 1 92 ? 0.873 -2.090 13.706 1.00 84.69 92 LEU A N 1
ATOM 704 C CA . LEU A 1 92 ? 1.001 -1.635 15.098 1.00 84.69 92 LEU A CA 1
ATOM 705 C C . LEU A 1 92 ? -0.339 -1.648 15.839 1.00 84.69 92 LEU A C 1
ATOM 707 O O . LEU A 1 92 ? -0.362 -1.736 17.065 1.00 84.69 92 LEU A O 1
ATOM 711 N N . VAL A 1 93 ? -1.457 -1.658 15.107 1.00 82.06 93 VAL A N 1
ATOM 712 C CA . VAL A 1 93 ? -2.794 -1.858 15.664 1.00 82.06 93 VAL A CA 1
ATOM 713 C C . VAL A 1 93 ? -2.931 -3.153 16.483 1.00 82.06 93 VAL A C 1
ATOM 715 O O . VAL A 1 93 ? -3.728 -3.205 17.420 1.00 82.06 93 VAL A O 1
ATOM 718 N N . ALA A 1 94 ? -2.099 -4.167 16.217 1.00 84.81 94 ALA A N 1
ATOM 719 C CA . ALA A 1 94 ? -2.042 -5.402 16.995 1.00 84.81 94 ALA A CA 1
ATOM 720 C C . ALA A 1 94 ? -1.633 -5.172 18.462 1.00 84.81 94 ALA A C 1
ATOM 722 O O . ALA A 1 94 ? -2.054 -5.918 19.344 1.00 84.81 94 ALA A O 1
ATOM 723 N N . LEU A 1 95 ? -0.883 -4.110 18.773 1.00 81.31 95 LEU A N 1
ATOM 724 C CA . LEU A 1 95 ? -0.490 -3.799 20.153 1.00 81.31 95 LEU A CA 1
ATOM 725 C C . LEU A 1 95 ? -1.707 -3.558 21.062 1.00 81.31 95 LEU A C 1
ATOM 727 O O . LEU A 1 95 ? -1.659 -3.814 22.267 1.00 81.31 95 LEU A O 1
ATOM 731 N N . TRP A 1 96 ? -2.841 -3.145 20.488 1.00 81.19 96 TRP A N 1
ATOM 732 C CA . TRP A 1 96 ? -4.085 -2.941 21.226 1.00 81.19 96 TRP A CA 1
ATOM 733 C C . TRP A 1 96 ? -4.745 -4.244 21.704 1.00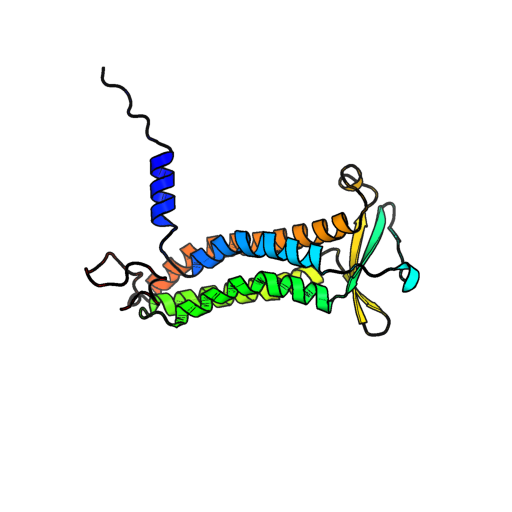 81.19 96 TRP A C 1
ATOM 735 O O . TRP A 1 96 ? -5.638 -4.180 22.553 1.00 81.19 96 TRP A O 1
ATOM 745 N N . PHE A 1 97 ? -4.283 -5.423 21.271 1.00 82.81 97 PHE A N 1
ATOM 746 C CA . PHE A 1 97 ? -4.696 -6.695 21.876 1.00 82.81 97 PHE A CA 1
ATOM 747 C C . PHE A 1 97 ? -4.269 -6.830 23.343 1.00 82.81 97 PHE A C 1
ATOM 749 O O . PHE A 1 97 ? -4.933 -7.529 24.106 1.00 82.81 97 PHE A O 1
ATOM 756 N N . LEU A 1 98 ? -3.226 -6.115 23.775 1.00 79.38 98 LEU A N 1
ATOM 757 C CA . LEU A 1 98 ? -2.775 -6.103 25.172 1.00 79.38 98 LEU A CA 1
ATOM 758 C C . LEU A 1 98 ? -3.637 -5.199 26.073 1.00 79.38 98 LEU A C 1
ATOM 760 O O . LEU A 1 98 ? -3.387 -5.059 27.272 1.00 79.38 98 LEU A O 1
ATOM 764 N N . HIS A 1 99 ? -4.669 -4.557 25.521 1.00 72.94 99 HIS A N 1
ATOM 765 C CA . HIS A 1 99 ? -5.513 -3.638 26.268 1.00 72.94 99 HIS A CA 1
ATOM 766 C C . HIS A 1 99 ? -6.484 -4.354 27.217 1.00 72.94 99 HIS A C 1
ATOM 768 O O . HIS A 1 99 ? -7.123 -5.352 26.884 1.00 72.94 99 HIS A O 1
ATOM 774 N N . ARG A 1 100 ? -6.664 -3.788 28.419 1.00 73.06 100 ARG A N 1
ATOM 775 C CA . ARG A 1 100 ? -7.488 -4.391 29.483 1.00 73.06 100 ARG A CA 1
ATOM 776 C C . ARG A 1 100 ? -8.962 -4.530 29.096 1.00 73.06 100 ARG A C 1
ATOM 778 O O . ARG A 1 100 ? -9.580 -5.549 29.392 1.00 73.06 100 ARG A O 1
ATOM 785 N N . SER A 1 101 ? -9.526 -3.539 28.408 1.00 73.81 101 SER A N 1
ATOM 786 C CA . SER A 1 101 ? -10.927 -3.584 27.964 1.00 73.81 101 SER A CA 1
ATOM 787 C C . SER A 1 101 ? -11.122 -4.549 26.787 1.00 73.81 101 SER A C 1
ATOM 789 O O . SER A 1 101 ? -10.437 -4.437 25.772 1.00 73.81 101 SER A O 1
ATOM 791 N N . GLY A 1 102 ? -12.078 -5.477 26.924 1.00 75.94 102 GLY A N 1
ATOM 792 C CA . GLY A 1 102 ? -12.435 -6.447 25.883 1.00 75.94 102 GLY A CA 1
ATOM 793 C C . GLY A 1 102 ? -12.941 -5.786 24.599 1.00 75.94 102 GLY A C 1
ATOM 794 O O . GLY A 1 102 ? -12.549 -6.203 23.517 1.00 75.94 102 GLY A O 1
ATOM 795 N N . TYR A 1 103 ? -13.688 -4.681 24.710 1.00 74.81 103 TYR A N 1
ATOM 796 C CA . TYR A 1 103 ? -14.142 -3.887 23.559 1.00 74.81 103 TYR A CA 1
ATOM 797 C C . TYR A 1 103 ? -12.973 -3.472 22.655 1.00 74.81 103 TYR A C 1
ATOM 799 O O . TYR A 1 103 ? -13.044 -3.554 21.432 1.00 74.81 103 TYR A O 1
ATOM 807 N N . VAL A 1 104 ? -11.862 -3.065 23.274 1.00 75.19 104 VAL A N 1
ATOM 808 C CA . VAL A 1 104 ? -10.654 -2.630 22.564 1.00 75.19 104 VAL A CA 1
ATOM 809 C C . VAL A 1 104 ? -9.986 -3.774 21.833 1.00 75.19 104 VAL A C 1
ATOM 811 O O . VAL A 1 104 ? -9.571 -3.588 20.697 1.00 75.19 104 VAL A O 1
ATOM 814 N N . ARG A 1 105 ? -9.897 -4.943 22.466 1.00 82.50 105 ARG A N 1
ATOM 815 C CA . ARG A 1 105 ? -9.276 -6.125 21.863 1.00 82.50 105 ARG A CA 1
ATOM 816 C C . ARG A 1 105 ? -10.048 -6.578 20.630 1.00 82.50 105 ARG A C 1
ATOM 818 O O . ARG A 1 105 ? -9.445 -6.851 19.600 1.00 82.50 105 ARG A O 1
ATOM 825 N N . VAL A 1 106 ? -11.378 -6.579 20.711 1.00 81.88 106 VAL A N 1
ATOM 826 C CA . VAL A 1 106 ? -12.240 -6.923 19.574 1.00 81.88 106 VAL A CA 1
ATOM 827 C C . VAL A 1 106 ? -12.094 -5.884 18.450 1.00 81.88 106 VAL A C 1
ATOM 829 O O . VAL A 1 106 ? -11.875 -6.254 17.298 1.00 81.88 106 VAL A O 1
ATOM 832 N N . ALA A 1 107 ? -12.116 -4.586 18.776 1.00 80.19 107 ALA A N 1
ATOM 833 C CA . ALA A 1 107 ? -11.885 -3.524 17.795 1.00 80.19 107 ALA A CA 1
ATOM 834 C C . ALA A 1 107 ? -10.481 -3.599 17.162 1.00 80.19 107 ALA A C 1
ATOM 836 O O . ALA A 1 107 ? -10.330 -3.361 15.968 1.00 80.19 107 ALA A O 1
ATOM 837 N N . ALA A 1 108 ? -9.456 -3.953 17.941 1.00 83.38 108 ALA A N 1
ATOM 838 C CA . ALA A 1 108 ? -8.096 -4.157 17.452 1.00 83.38 108 ALA A CA 1
ATOM 839 C C . ALA A 1 108 ? -8.013 -5.339 16.483 1.00 83.38 108 ALA A C 1
ATOM 841 O O . ALA A 1 108 ? -7.317 -5.236 15.481 1.00 83.38 108 ALA A O 1
ATOM 842 N N . GLY A 1 109 ? -8.763 -6.419 16.723 1.00 86.00 109 GLY A N 1
ATOM 843 C CA . GLY A 1 109 ? -8.836 -7.547 15.797 1.00 86.00 109 GLY A CA 1
ATOM 844 C C . GLY A 1 109 ? -9.457 -7.182 14.456 1.00 86.00 109 GLY A C 1
ATOM 845 O O . GLY A 1 109 ? -8.857 -7.452 13.419 1.00 86.00 109 GLY A O 1
ATOM 846 N N . ALA A 1 110 ? -10.597 -6.487 14.459 1.00 84.00 110 ALA A N 1
ATOM 847 C CA . ALA A 1 110 ? -11.197 -5.989 13.220 1.00 84.00 110 ALA A CA 1
ATOM 848 C C . ALA A 1 110 ? -10.250 -5.028 12.479 1.00 84.00 110 ALA A C 1
ATOM 850 O O . ALA A 1 110 ? -10.056 -5.137 11.268 1.00 84.00 110 ALA A O 1
ATOM 851 N N . ALA A 1 111 ? -9.605 -4.121 13.215 1.00 83.88 111 ALA A N 1
ATOM 852 C CA . ALA A 1 111 ? -8.641 -3.191 12.648 1.00 83.88 111 ALA A CA 1
ATOM 853 C C . ALA A 1 111 ? -7.379 -3.895 12.113 1.00 83.88 111 ALA A C 1
ATOM 855 O O . ALA A 1 111 ? -6.842 -3.473 11.092 1.00 83.88 111 ALA A O 1
ATOM 856 N N . LEU A 1 112 ? -6.929 -4.985 12.743 1.00 88.75 112 LEU A N 1
ATOM 857 C CA . LEU A 1 112 ? -5.809 -5.791 12.261 1.00 88.75 112 LEU A CA 1
ATOM 858 C C . LEU A 1 112 ? -6.154 -6.499 10.949 1.00 88.75 112 LEU A C 1
ATOM 860 O O . LEU A 1 112 ? -5.332 -6.495 10.041 1.00 88.75 112 LEU A O 1
ATOM 864 N N . VAL A 1 113 ? -7.363 -7.053 10.811 1.00 88.00 113 VAL A N 1
ATOM 865 C CA . VAL A 1 113 ? -7.809 -7.653 9.540 1.00 88.00 113 VAL A CA 1
ATOM 866 C C . VAL A 1 113 ? -7.755 -6.613 8.422 1.00 88.00 113 VAL A C 1
ATOM 868 O O . VAL A 1 113 ? -7.169 -6.863 7.372 1.00 88.00 113 VAL A O 1
ATOM 871 N N . VAL A 1 114 ? -8.285 -5.413 8.671 1.00 85.50 114 VAL A N 1
ATOM 872 C CA . VAL A 1 114 ? -8.206 -4.300 7.715 1.00 85.50 114 VAL A CA 1
ATOM 873 C C . VAL A 1 114 ? -6.751 -3.921 7.416 1.00 85.50 114 VAL A C 1
ATOM 875 O O . VAL A 1 114 ? -6.408 -3.720 6.253 1.00 85.50 114 VAL A O 1
ATOM 878 N N . ALA A 1 115 ? -5.887 -3.850 8.432 1.00 86.19 115 ALA A N 1
ATOM 879 C CA . ALA A 1 115 ? -4.467 -3.550 8.264 1.00 86.19 115 ALA A CA 1
ATOM 880 C C . ALA A 1 115 ? -3.761 -4.580 7.370 1.00 86.19 115 ALA A C 1
ATOM 882 O O . ALA A 1 115 ? -3.058 -4.194 6.444 1.00 86.19 115 ALA A O 1
ATOM 883 N N . VAL A 1 116 ? -3.987 -5.877 7.599 1.00 88.62 116 VAL A N 1
ATOM 884 C CA . VAL A 1 116 ? -3.407 -6.971 6.803 1.00 88.62 116 VAL A CA 1
ATOM 885 C C . VAL A 1 116 ? -3.906 -6.921 5.360 1.00 88.62 116 VAL A C 1
ATOM 887 O O . VAL A 1 116 ? -3.100 -6.974 4.432 1.00 88.62 116 VAL A O 1
ATOM 890 N N . LEU A 1 117 ? -5.217 -6.757 5.153 1.00 86.06 117 LEU A N 1
ATOM 891 C CA . LEU A 1 117 ? -5.787 -6.626 3.810 1.00 86.06 117 LEU A CA 1
ATOM 892 C C . LEU A 1 117 ? -5.166 -5.444 3.056 1.00 86.0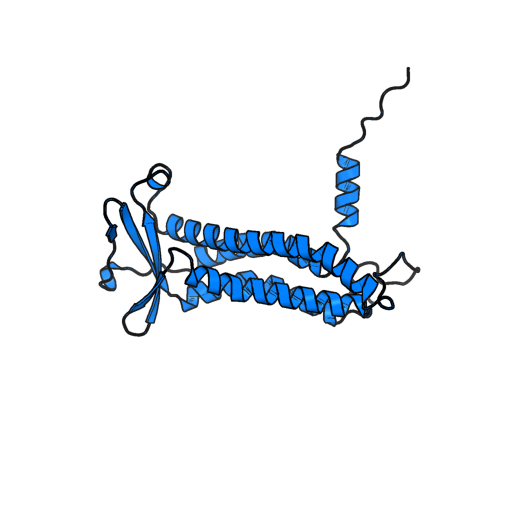6 117 LEU A C 1
ATOM 894 O O . LEU A 1 117 ? -4.795 -5.573 1.892 1.00 86.06 117 LEU A O 1
ATOM 898 N N . ARG A 1 118 ? -4.984 -4.302 3.721 1.00 80.56 118 ARG A N 1
ATOM 899 C CA . ARG A 1 118 ? -4.353 -3.129 3.108 1.00 80.56 118 ARG A CA 1
ATOM 900 C C . ARG A 1 118 ? -2.875 -3.327 2.806 1.00 80.56 118 ARG A C 1
ATOM 902 O O . ARG A 1 118 ? -2.430 -2.923 1.742 1.00 80.56 118 ARG A O 1
ATOM 909 N N . THR A 1 119 ? -2.119 -3.918 3.725 1.00 84.12 119 THR A N 1
ATOM 910 C CA . THR A 1 119 ? -0.669 -4.069 3.557 1.00 84.12 119 THR A CA 1
ATOM 911 C C . THR A 1 119 ? -0.329 -5.101 2.483 1.00 84.12 119 THR A C 1
ATOM 913 O O . THR A 1 119 ? 0.598 -4.876 1.715 1.00 84.12 119 THR A O 1
ATOM 916 N N . PHE A 1 120 ? -1.089 -6.197 2.382 1.00 85.44 120 PHE A N 1
ATOM 917 C CA . PHE A 1 120 ? -0.755 -7.298 1.474 1.00 85.44 120 PHE A CA 1
ATOM 918 C C . PHE A 1 120 ? -1.705 -7.412 0.279 1.00 85.44 120 PHE A C 1
ATOM 920 O O . PHE A 1 120 ? -1.252 -7.482 -0.861 1.00 85.44 120 PHE A O 1
ATOM 927 N N . VAL A 1 121 ? -3.024 -7.422 0.499 1.00 83.88 121 VAL A N 1
ATOM 928 C CA . VAL A 1 121 ? -3.992 -7.713 -0.577 1.00 83.88 121 VAL A CA 1
ATOM 929 C C . VAL A 1 121 ? -4.088 -6.566 -1.575 1.00 83.88 121 VAL A C 1
ATOM 931 O O . VAL A 1 121 ? -4.140 -6.817 -2.774 1.00 83.88 121 VAL A O 1
ATOM 934 N N . VAL A 1 122 ? -4.050 -5.311 -1.121 1.00 83.06 122 VAL A N 1
ATOM 935 C CA . VAL A 1 122 ? -4.060 -4.151 -2.034 1.00 83.06 122 VAL A CA 1
ATOM 936 C C . VAL A 1 122 ? -2.850 -4.163 -2.958 1.00 83.06 122 VAL A C 1
ATOM 938 O O . VAL A 1 122 ? -2.991 -3.878 -4.143 1.00 83.06 122 VAL A O 1
ATOM 941 N N . LEU A 1 123 ? -1.683 -4.541 -2.435 1.00 83.19 123 LEU A N 1
ATOM 942 C CA . LEU A 1 123 ? -0.463 -4.649 -3.221 1.00 83.19 123 LEU A CA 1
ATOM 943 C C . LEU A 1 123 ? -0.592 -5.741 -4.295 1.00 83.19 123 LEU A C 1
ATOM 945 O O . LEU A 1 123 ? -0.283 -5.503 -5.457 1.00 83.19 123 LEU A O 1
ATOM 949 N N . TRP A 1 124 ? -1.144 -6.904 -3.941 1.00 82.88 124 TRP A N 1
ATOM 950 C CA . TRP A 1 124 ? -1.448 -7.965 -4.907 1.00 82.88 124 TRP A CA 1
ATOM 951 C C . TRP A 1 124 ? -2.461 -7.534 -5.973 1.00 82.88 124 TRP A C 1
ATOM 953 O O . TRP A 1 124 ? -2.238 -7.764 -7.159 1.00 82.88 124 TRP A O 1
ATOM 963 N N . VAL A 1 125 ? -3.553 -6.875 -5.578 1.00 82.56 125 VAL A N 1
ATOM 964 C CA . VAL A 1 125 ? -4.565 -6.360 -6.516 1.00 82.56 125 VAL A CA 1
ATOM 965 C C . VAL A 1 125 ? -3.965 -5.303 -7.441 1.00 82.56 125 VAL A C 1
ATOM 967 O O . VAL A 1 125 ? -4.271 -5.298 -8.631 1.00 82.56 125 VAL A O 1
ATOM 970 N N . PHE A 1 126 ? -3.088 -4.440 -6.927 1.00 82.31 126 PHE A N 1
ATOM 971 C CA . PHE A 1 126 ? -2.351 -3.469 -7.730 1.00 82.31 126 PHE A CA 1
ATOM 972 C C . PHE A 1 126 ? -1.534 -4.167 -8.824 1.00 82.31 126 PHE A C 1
ATOM 974 O O . PHE A 1 126 ? -1.681 -3.826 -9.996 1.00 82.31 126 PHE A O 1
ATOM 981 N N . PHE A 1 127 ? -0.749 -5.189 -8.482 1.00 78.56 127 PHE A N 1
ATOM 982 C CA . PHE A 1 127 ? 0.022 -5.950 -9.472 1.00 78.56 127 PHE A CA 1
ATOM 983 C C . PHE A 1 127 ? -0.845 -6.745 -10.454 1.00 78.56 127 PHE A C 1
ATOM 985 O O . PHE A 1 127 ? -0.453 -6.932 -11.599 1.00 78.56 127 PHE A O 1
ATOM 992 N N . ALA A 1 128 ? -2.026 -7.195 -10.030 1.00 77.88 128 ALA A N 1
ATOM 993 C CA . ALA A 1 128 ? -2.934 -7.953 -10.887 1.00 77.88 128 ALA A CA 1
ATOM 994 C C . ALA A 1 128 ? -3.747 -7.076 -11.856 1.00 77.88 128 ALA A C 1
ATOM 996 O O . ALA A 1 128 ? -4.209 -7.574 -12.878 1.00 77.88 128 ALA A O 1
ATOM 997 N N . THR A 1 129 ? -3.981 -5.800 -11.522 1.00 76.31 129 THR A N 1
ATOM 998 C CA . THR A 1 129 ? -4.950 -4.948 -12.244 1.00 76.31 129 THR A CA 1
ATOM 999 C C . THR A 1 129 ? -4.364 -3.675 -12.839 1.00 76.31 129 THR A C 1
ATOM 1001 O O . THR A 1 129 ? -4.999 -3.065 -13.699 1.00 76.31 129 THR A O 1
ATOM 1004 N N . SER A 1 130 ? -3.183 -3.241 -12.400 1.00 67.94 130 SER A N 1
ATOM 1005 C CA . SER A 1 130 ? -2.552 -2.050 -12.962 1.00 67.94 130 SER A CA 1
ATOM 1006 C C . SER A 1 130 ? -1.883 -2.359 -14.304 1.00 67.94 130 SER A C 1
ATOM 1008 O O . SER A 1 130 ? -1.573 -3.501 -14.630 1.00 67.94 130 SER A O 1
ATOM 1010 N N . GLN A 1 131 ? -1.611 -1.315 -15.095 1.00 66.31 131 GLN A N 1
ATOM 1011 C CA . GLN A 1 131 ? -0.790 -1.437 -16.309 1.00 66.31 131 GLN A CA 1
ATOM 1012 C C . GLN A 1 131 ? 0.649 -1.909 -16.009 1.00 66.31 131 GLN A C 1
ATOM 1014 O O . GLN A 1 131 ? 1.395 -2.249 -16.936 1.00 66.31 131 GLN A O 1
ATOM 1019 N N . THR A 1 132 ? 1.028 -1.940 -14.727 1.00 70.75 132 THR A N 1
ATOM 1020 C CA . THR A 1 132 ? 2.248 -2.560 -14.239 1.00 70.75 132 THR A CA 1
ATOM 1021 C C . THR A 1 132 ? 2.112 -4.076 -14.328 1.00 70.75 132 THR A C 1
ATOM 1023 O O . THR A 1 132 ? 1.515 -4.714 -13.466 1.00 70.75 132 THR A O 1
ATOM 1026 N N . ASN A 1 133 ? 2.655 -4.660 -15.392 1.00 80.56 133 ASN A N 1
ATOM 1027 C CA . ASN A 1 133 ? 2.584 -6.103 -15.597 1.00 80.56 133 ASN A CA 1
ATOM 1028 C C . ASN A 1 133 ? 3.765 -6.782 -14.912 1.00 80.56 133 ASN A C 1
ATOM 1030 O O . ASN A 1 133 ? 4.906 -6.353 -15.088 1.00 80.56 133 ASN A O 1
ATOM 1034 N N . VAL A 1 134 ? 3.498 -7.872 -14.199 1.00 84.50 134 VAL A N 1
ATOM 1035 C CA . VAL A 1 134 ? 4.546 -8.795 -13.763 1.00 84.50 134 VAL A CA 1
ATOM 1036 C C . VAL A 1 134 ? 4.857 -9.726 -14.931 1.00 84.50 134 VAL A C 1
ATOM 1038 O O . VAL A 1 134 ? 3.961 -10.388 -15.453 1.00 84.50 134 VAL A O 1
ATOM 1041 N N . ILE A 1 135 ? 6.110 -9.747 -15.369 1.00 87.12 135 ILE A N 1
ATOM 1042 C CA . ILE A 1 135 ? 6.597 -10.658 -16.406 1.00 87.12 135 ILE A CA 1
ATOM 1043 C C . ILE A 1 135 ? 7.637 -11.599 -15.806 1.00 87.12 135 ILE A C 1
ATOM 1045 O O . ILE A 1 135 ? 8.285 -11.258 -14.819 1.00 87.12 135 ILE A O 1
ATOM 1049 N N . SER A 1 136 ? 7.806 -12.771 -16.413 1.00 88.50 136 SER A N 1
ATOM 1050 C CA . SER A 1 136 ? 8.950 -13.630 -16.122 1.00 88.50 136 SER A CA 1
ATOM 1051 C C . SER A 1 136 ? 9.981 -13.501 -17.238 1.00 88.50 136 SER A C 1
ATOM 1053 O O . SER A 1 136 ? 9.612 -13.528 -18.414 1.00 88.50 136 SER A O 1
ATOM 1055 N N . HIS A 1 137 ? 11.248 -13.339 -16.870 1.00 88.00 137 HIS A N 1
ATOM 1056 C CA . HIS A 1 137 ? 12.385 -13.298 -17.783 1.00 88.00 137 HIS A CA 1
ATOM 1057 C C . HIS A 1 137 ? 13.541 -14.058 -17.133 1.00 88.00 137 HIS A C 1
ATOM 1059 O O . HIS A 1 137 ? 13.855 -13.801 -15.977 1.00 88.00 137 HIS A O 1
ATOM 1065 N N . ASP A 1 138 ? 14.087 -15.056 -17.828 1.00 87.00 138 ASP A N 1
ATOM 1066 C CA . ASP A 1 138 ? 15.196 -15.898 -17.356 1.00 87.00 138 ASP A CA 1
ATOM 1067 C C . ASP A 1 138 ? 15.019 -16.505 -15.947 1.00 87.00 138 ASP A C 1
ATOM 1069 O O . ASP A 1 138 ? 15.969 -16.722 -15.202 1.00 87.00 138 ASP A O 1
ATOM 1073 N N . GLY A 1 139 ? 13.774 -16.837 -15.583 1.00 85.94 139 GLY A N 1
ATOM 1074 C CA . GLY A 1 139 ? 13.429 -17.416 -14.277 1.00 85.94 139 GLY A CA 1
ATOM 1075 C C . GLY A 1 139 ? 13.217 -16.387 -13.162 1.00 85.94 139 GLY A C 1
ATOM 1076 O O . GLY A 1 139 ? 12.758 -16.752 -12.079 1.00 85.94 139 GLY A O 1
ATOM 1077 N N . GLU A 1 140 ? 13.460 -15.107 -13.434 1.00 87.69 140 GLU A N 1
ATOM 1078 C CA . GLU A 1 140 ? 13.208 -13.997 -12.520 1.00 87.69 140 GLU A CA 1
ATOM 1079 C C . GLU A 1 140 ? 11.850 -13.344 -12.800 1.00 87.69 140 GLU A C 1
ATOM 1081 O O . GLU A 1 140 ? 11.281 -13.464 -13.891 1.00 87.69 140 GLU A O 1
ATOM 1086 N N . LEU A 1 141 ? 11.292 -12.682 -11.782 1.00 89.94 141 LEU A N 1
ATOM 1087 C CA . LEU A 1 141 ? 10.050 -11.920 -11.888 1.00 89.94 141 LEU A CA 1
ATOM 1088 C C . LEU A 1 141 ? 10.384 -10.435 -11.966 1.00 89.94 141 LEU A C 1
ATOM 1090 O O . LEU A 1 141 ? 10.944 -9.868 -11.027 1.00 89.94 141 LEU A O 1
ATOM 1094 N N . LEU A 1 142 ? 9.975 -9.803 -13.060 1.00 89.88 142 LEU A N 1
ATOM 1095 C CA . LEU A 1 142 ? 10.200 -8.389 -13.313 1.00 89.88 142 LEU A CA 1
ATOM 1096 C C . LEU A 1 142 ? 8.879 -7.634 -13.310 1.00 89.88 142 LEU A C 1
ATOM 1098 O O . LEU A 1 142 ? 7.857 -8.089 -13.829 1.00 89.88 142 LEU A O 1
ATOM 1102 N N . MET A 1 143 ? 8.914 -6.438 -12.748 1.00 89.00 143 MET A N 1
ATOM 1103 C CA . MET A 1 143 ? 7.825 -5.484 -12.777 1.00 89.00 143 MET A CA 1
ATOM 1104 C C . MET A 1 143 ? 8.035 -4.525 -13.950 1.00 89.00 143 MET A C 1
ATOM 1106 O O . MET A 1 143 ? 8.987 -3.747 -13.959 1.00 89.00 143 MET A O 1
ATOM 1110 N N . ARG A 1 144 ? 7.124 -4.546 -14.926 1.00 89.19 144 ARG A N 1
ATOM 1111 C CA . ARG A 1 144 ? 7.167 -3.669 -16.102 1.00 89.19 144 ARG A CA 1
ATOM 1112 C C . ARG A 1 144 ? 6.175 -2.522 -15.969 1.00 89.19 144 ARG A C 1
ATOM 1114 O O . ARG A 1 144 ? 4.969 -2.763 -15.980 1.00 89.19 144 ARG A O 1
ATOM 1121 N N . VAL A 1 145 ? 6.664 -1.286 -15.946 1.00 87.88 145 VAL A N 1
ATOM 1122 C CA . VAL A 1 145 ? 5.866 -0.051 -15.908 1.00 87.88 145 VAL A CA 1
ATOM 1123 C C . VAL A 1 145 ? 5.860 0.597 -17.293 1.00 87.88 145 VAL A C 1
ATOM 1125 O O . VAL A 1 145 ? 6.914 0.884 -17.851 1.00 87.88 145 VAL A O 1
ATOM 1128 N N . ALA A 1 146 ? 4.674 0.844 -17.855 1.00 85.00 146 ALA A N 1
ATOM 1129 C CA . ALA A 1 146 ? 4.525 1.497 -19.156 1.00 85.00 146 ALA A CA 1
ATOM 1130 C C . ALA A 1 146 ? 4.165 2.985 -19.004 1.00 85.00 146 ALA A C 1
ATOM 1132 O O . ALA A 1 146 ? 3.162 3.333 -18.374 1.00 85.00 146 ALA A O 1
ATOM 1133 N N . LEU A 1 147 ? 4.960 3.864 -19.616 1.00 83.88 147 LEU A N 1
ATOM 1134 C CA . LEU A 1 147 ? 4.683 5.294 -19.731 1.00 83.88 147 LEU A CA 1
ATOM 1135 C C . LEU A 1 147 ? 4.287 5.647 -21.162 1.00 83.88 147 LEU A C 1
ATOM 1137 O O . LEU A 1 147 ? 5.098 5.584 -22.077 1.00 83.88 147 LEU A O 1
ATOM 1141 N N . GLU A 1 148 ? 3.029 6.032 -21.353 1.00 81.00 148 GLU A N 1
ATOM 1142 C CA . GLU A 1 148 ? 2.484 6.405 -22.659 1.00 81.00 148 GLU A CA 1
ATOM 1143 C C . GLU A 1 148 ? 3.074 7.750 -23.132 1.00 81.00 148 GLU A C 1
ATOM 1145 O O . GLU A 1 148 ? 3.099 8.742 -22.403 1.00 81.00 148 GLU A O 1
ATOM 1150 N N . ALA A 1 149 ? 3.562 7.775 -24.371 1.00 62.28 149 ALA A N 1
ATOM 1151 C CA . ALA A 1 149 ? 4.202 8.907 -25.041 1.00 62.28 149 ALA A CA 1
ATOM 1152 C C . ALA A 1 149 ? 3.235 9.736 -25.906 1.00 62.28 149 ALA A C 1
ATOM 1154 O O . ALA A 1 149 ? 3.630 10.753 -26.470 1.00 62.28 149 ALA A O 1
ATOM 1155 N N . LYS A 1 150 ? 1.958 9.336 -26.015 1.00 60.31 150 LYS A N 1
ATOM 1156 C CA . LYS A 1 150 ? 0.896 10.095 -26.704 1.00 60.31 150 LYS A CA 1
ATOM 1157 C C . LYS A 1 150 ? -0.408 10.074 -25.897 1.00 60.31 150 LYS A C 1
ATOM 1159 O O . LYS A 1 150 ? -0.723 9.064 -25.282 1.00 60.31 150 LYS A O 1
ATOM 1164 N N . GLY A 1 151 ? -1.168 11.174 -25.921 1.00 60.03 151 GLY A N 1
ATOM 1165 C CA . GLY A 1 151 ? -2.438 11.343 -25.191 1.00 60.03 151 GLY A CA 1
ATOM 1166 C C . GLY A 1 151 ? -2.413 12.502 -24.183 1.00 60.03 151 GLY A C 1
ATOM 1167 O O . GLY A 1 151 ? -1.405 13.190 -24.053 1.00 60.03 151 GLY A O 1
ATOM 1168 N N . TYR A 1 152 ? -3.511 12.717 -23.446 1.00 55.09 152 TYR A N 1
ATOM 1169 C CA . TYR A 1 152 ? -3.645 13.819 -22.466 1.00 55.09 152 TYR A CA 1
ATOM 1170 C C . TYR A 1 152 ? -2.602 13.748 -21.328 1.00 55.09 152 TYR A C 1
ATOM 1172 O O . TYR A 1 152 ? -2.270 14.756 -20.714 1.00 55.09 152 TYR A O 1
ATOM 1180 N N . LEU A 1 153 ? -2.064 12.552 -21.058 1.00 55.94 153 LEU A N 1
ATOM 1181 C CA . LEU A 1 153 ? -1.006 12.312 -20.069 1.00 55.94 153 LEU A CA 1
ATOM 1182 C C . LEU A 1 153 ? 0.411 12.530 -20.625 1.00 55.94 153 LEU A C 1
ATOM 1184 O O . LEU A 1 153 ? 1.335 12.748 -19.848 1.00 55.94 153 LEU A O 1
ATOM 1188 N N . ALA A 1 154 ? 0.588 12.513 -21.949 1.00 56.56 154 ALA A N 1
ATOM 1189 C CA . ALA A 1 154 ? 1.884 12.727 -22.591 1.00 56.56 154 ALA A CA 1
ATOM 1190 C C . ALA A 1 154 ? 2.257 14.213 -22.705 1.00 56.56 154 ALA A C 1
ATOM 1192 O O . ALA A 1 154 ? 3.432 14.545 -22.795 1.00 56.56 154 ALA A O 1
ATOM 1193 N N . SER A 1 155 ? 1.273 15.120 -22.675 1.00 53.16 155 SER A N 1
ATOM 1194 C CA . SER A 1 155 ? 1.498 16.570 -22.771 1.00 53.16 155 SER A CA 1
ATOM 1195 C C . SER A 1 155 ? 1.957 17.226 -21.462 1.00 53.16 155 SER A C 1
ATOM 1197 O O . SER A 1 155 ? 2.140 18.439 -21.434 1.00 53.16 155 SER A O 1
ATOM 1199 N N . VAL A 1 156 ? 2.090 16.460 -20.371 1.00 54.16 156 VAL A N 1
ATOM 1200 C CA . VAL A 1 156 ? 2.311 16.989 -19.009 1.00 54.16 156 VAL A CA 1
ATOM 1201 C C . VAL A 1 156 ? 3.608 16.472 -18.365 1.00 54.16 156 VAL A C 1
ATOM 1203 O O . VAL A 1 156 ? 4.024 17.015 -17.346 1.00 54.16 156 VAL A O 1
ATOM 1206 N N . GLY A 1 157 ? 4.273 15.454 -18.922 1.00 55.94 157 GLY A N 1
ATOM 1207 C CA . GLY A 1 157 ? 5.287 14.694 -18.181 1.00 55.94 157 GLY A CA 1
ATOM 1208 C C . GLY A 1 157 ? 6.603 14.457 -18.911 1.00 55.94 157 GLY A C 1
ATOM 1209 O O . GLY A 1 157 ? 6.624 14.171 -20.103 1.00 55.94 157 GLY A O 1
ATOM 1210 N N . ASP A 1 158 ? 7.680 14.531 -18.133 1.00 66.81 158 ASP A N 1
ATOM 1211 C CA . ASP A 1 158 ? 8.997 13.959 -18.403 1.00 66.81 158 ASP A CA 1
ATOM 1212 C C . ASP A 1 158 ? 8.906 12.417 -18.440 1.00 66.81 158 ASP A C 1
ATOM 1214 O O . ASP A 1 158 ? 8.373 11.799 -17.514 1.00 66.81 158 ASP A O 1
ATOM 1218 N N . HIS A 1 159 ? 9.406 11.777 -19.503 1.00 73.44 159 HIS A N 1
ATOM 1219 C CA . HIS A 1 159 ? 9.491 10.313 -19.630 1.00 73.44 159 HIS A CA 1
ATOM 1220 C C . HIS A 1 159 ? 10.791 9.816 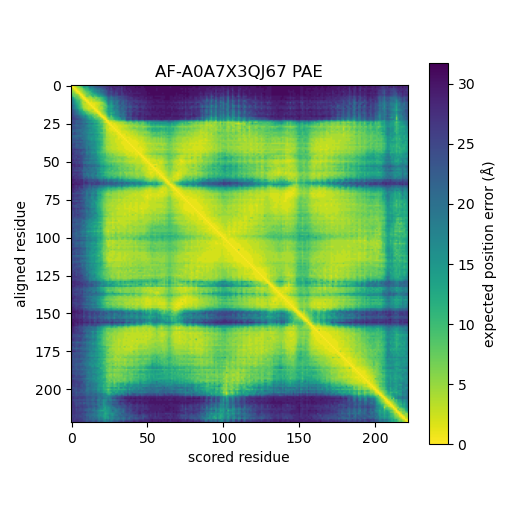-18.999 1.00 73.44 159 HIS A C 1
ATOM 1222 O O . HIS A 1 159 ? 11.654 9.248 -19.669 1.00 73.44 159 HIS A O 1
ATOM 1228 N N . SER A 1 160 ? 10.942 10.069 -17.701 1.00 81.50 160 SER A N 1
ATOM 1229 C CA . SER A 1 160 ? 12.101 9.645 -16.924 1.00 81.50 160 SER A CA 1
ATOM 1230 C C . SER A 1 160 ? 11.781 8.448 -16.020 1.00 81.50 160 SER A C 1
ATOM 1232 O O . SER A 1 160 ? 10.629 8.252 -15.611 1.00 81.50 160 SER A O 1
ATOM 1234 N N . PRO A 1 161 ? 12.801 7.660 -15.636 1.00 79.38 161 PRO A N 1
ATOM 1235 C CA . PRO A 1 161 ? 12.663 6.601 -14.636 1.00 79.38 161 PRO A CA 1
ATOM 1236 C C . PRO A 1 161 ? 12.023 7.062 -13.325 1.00 79.38 161 PRO A C 1
ATOM 1238 O O . PRO A 1 161 ? 11.208 6.357 -12.727 1.00 79.38 161 PRO A O 1
ATOM 1241 N N . GLY A 1 162 ? 12.358 8.278 -12.881 1.00 83.31 162 GLY A N 1
ATOM 1242 C CA . GLY A 1 162 ? 11.778 8.881 -11.682 1.00 83.31 162 GLY A CA 1
ATOM 1243 C C . GLY A 1 162 ? 10.268 9.087 -11.816 1.00 83.31 162 GLY A C 1
ATOM 1244 O O . GLY A 1 162 ? 9.511 8.794 -10.887 1.00 83.31 162 GLY A O 1
ATOM 1245 N N . PHE A 1 163 ? 9.800 9.502 -12.996 1.00 83.44 163 PHE A N 1
ATOM 1246 C CA . PHE A 1 163 ? 8.371 9.636 -13.264 1.00 83.44 163 PHE A CA 1
ATOM 1247 C C . PHE A 1 163 ? 7.651 8.278 -13.296 1.00 83.44 163 PHE A C 1
ATOM 1249 O O . PHE A 1 163 ? 6.531 8.168 -12.791 1.00 83.44 163 PHE A O 1
ATOM 1256 N N . ALA A 1 164 ? 8.295 7.220 -13.803 1.00 83.75 164 ALA A N 1
ATOM 1257 C CA . ALA A 1 164 ? 7.745 5.861 -13.773 1.00 83.75 164 ALA A CA 1
ATOM 1258 C C . ALA A 1 164 ? 7.537 5.359 -12.332 1.00 83.75 164 ALA A C 1
ATOM 1260 O O . ALA A 1 164 ? 6.442 4.888 -11.998 1.00 83.75 164 ALA A O 1
ATOM 1261 N N . LYS A 1 165 ? 8.530 5.557 -11.449 1.00 85.50 165 LYS A N 1
ATOM 1262 C CA . LYS A 1 165 ? 8.409 5.275 -10.005 1.00 85.50 165 LYS A CA 1
ATOM 1263 C C . LYS A 1 165 ? 7.273 6.074 -9.363 1.00 85.50 165 LYS A C 1
ATOM 1265 O O . LYS A 1 165 ? 6.445 5.509 -8.648 1.00 85.50 165 LYS A O 1
ATOM 1270 N N . MET A 1 166 ? 7.194 7.375 -9.647 1.00 83.69 166 MET A N 1
ATOM 1271 C CA . MET A 1 166 ? 6.143 8.246 -9.113 1.00 83.69 166 MET A CA 1
ATOM 1272 C C . MET A 1 166 ? 4.749 7.815 -9.565 1.00 83.69 166 MET A C 1
ATOM 1274 O O . MET A 1 166 ? 3.833 7.749 -8.746 1.00 83.69 166 MET A O 1
ATOM 1278 N N . ARG A 1 167 ? 4.572 7.467 -10.843 1.00 82.69 167 ARG A N 1
ATOM 1279 C CA . ARG A 1 167 ? 3.292 6.974 -11.366 1.00 82.69 167 ARG A CA 1
ATOM 1280 C C . ARG A 1 167 ? 2.886 5.659 -10.707 1.00 82.69 167 ARG A C 1
ATOM 1282 O O . ARG A 1 167 ? 1.717 5.506 -10.343 1.00 82.69 167 ARG A O 1
ATOM 1289 N N . MET A 1 168 ? 3.827 4.731 -10.532 1.00 84.50 168 MET A N 1
ATOM 1290 C CA . MET A 1 168 ? 3.591 3.485 -9.801 1.00 84.50 168 MET A CA 1
ATOM 1291 C C . MET A 1 168 ? 3.107 3.775 -8.375 1.00 84.50 168 MET A C 1
ATOM 1293 O O . MET A 1 168 ? 2.056 3.273 -7.976 1.00 84.50 168 MET A O 1
ATOM 1297 N N . LEU A 1 169 ? 3.836 4.616 -7.634 1.00 85.00 169 LEU A N 1
ATOM 1298 C CA . LEU A 1 169 ? 3.490 4.999 -6.266 1.00 85.00 169 LEU A CA 1
ATOM 1299 C C . LEU A 1 169 ? 2.115 5.663 -6.198 1.00 85.00 169 LEU A C 1
ATOM 1301 O O . LEU A 1 169 ? 1.263 5.215 -5.438 1.00 85.00 169 LEU A O 1
ATOM 1305 N N . LEU A 1 170 ? 1.854 6.673 -7.027 1.00 84.50 170 LEU A N 1
ATOM 1306 C CA . LEU A 1 170 ? 0.562 7.362 -7.072 1.00 84.50 170 LEU A CA 1
ATOM 1307 C C . LEU A 1 170 ? -0.587 6.392 -7.343 1.00 84.50 170 LEU A C 1
ATOM 1309 O O . LEU A 1 170 ? -1.615 6.451 -6.674 1.00 84.50 170 LEU A O 1
ATOM 1313 N N . THR A 1 171 ? -0.403 5.468 -8.285 1.00 81.62 171 THR A N 1
ATOM 1314 C CA . THR A 1 171 ? -1.422 4.465 -8.604 1.00 81.62 171 THR A CA 1
ATOM 1315 C C . THR A 1 171 ? -1.658 3.547 -7.408 1.00 81.62 171 THR A C 1
ATOM 1317 O O . THR A 1 171 ? -2.796 3.411 -6.967 1.00 81.62 171 THR A O 1
ATOM 1320 N N . LEU A 1 172 ? -0.604 2.987 -6.809 1.00 82.94 172 LEU A N 1
ATOM 1321 C CA . LEU A 1 172 ? -0.717 2.153 -5.609 1.00 82.94 172 LEU A CA 1
ATOM 1322 C C . LEU A 1 172 ? -1.435 2.887 -4.469 1.00 82.94 172 LEU A C 1
ATOM 1324 O O . LEU A 1 172 ? -2.278 2.319 -3.775 1.00 82.94 172 LEU A O 1
ATOM 1328 N N . TRP A 1 173 ? -1.139 4.168 -4.293 1.00 82.56 173 TRP A N 1
ATOM 1329 C CA . TRP A 1 173 ? -1.773 4.996 -3.282 1.00 82.56 173 TRP A CA 1
ATOM 1330 C C . TRP A 1 173 ? -3.227 5.313 -3.577 1.00 82.56 173 TRP A C 1
ATOM 1332 O O . TRP A 1 173 ? -3.993 5.419 -2.629 1.00 82.56 173 TRP A O 1
ATOM 1342 N N . LEU A 1 174 ? -3.640 5.441 -4.839 1.00 83.62 174 LEU A N 1
ATOM 1343 C CA . LEU A 1 174 ? -5.057 5.571 -5.186 1.00 83.62 174 LEU A CA 1
ATOM 1344 C C . LEU A 1 174 ? -5.829 4.304 -4.797 1.00 83.62 174 LEU A C 1
ATOM 1346 O O . LEU A 1 174 ? -6.892 4.400 -4.181 1.00 83.62 174 LEU A O 1
ATOM 1350 N N . TYR A 1 175 ? -5.262 3.121 -5.058 1.00 80.94 175 TYR A N 1
ATOM 1351 C CA . TYR A 1 175 ? -5.822 1.854 -4.572 1.00 80.94 175 TYR A CA 1
ATOM 1352 C C . TYR A 1 175 ? -5.854 1.814 -3.034 1.00 80.94 175 TYR A C 1
ATOM 1354 O O . TYR A 1 175 ? -6.873 1.465 -2.429 1.00 80.94 175 TYR A O 1
ATOM 1362 N N . GLY A 1 176 ? -4.773 2.254 -2.385 1.00 79.00 176 GLY A N 1
ATOM 1363 C CA . GLY A 1 176 ? -4.704 2.415 -0.933 1.00 79.00 176 GLY A CA 1
ATOM 1364 C C . GLY A 1 176 ? -5.775 3.369 -0.393 1.00 79.00 176 GLY A C 1
ATOM 1365 O O . GLY A 1 176 ? -6.482 3.028 0.553 1.00 79.00 176 GLY A O 1
ATOM 1366 N N . ALA A 1 177 ? -5.972 4.523 -1.025 1.00 80.69 177 ALA A N 1
ATOM 1367 C CA . ALA A 1 177 ? -6.949 5.538 -0.652 1.00 80.69 177 ALA A CA 1
ATOM 1368 C C . ALA A 1 177 ? -8.388 5.027 -0.800 1.00 80.69 177 ALA A C 1
ATOM 1370 O O . ALA A 1 177 ? -9.225 5.287 0.064 1.00 80.69 177 ALA A O 1
ATOM 1371 N N . TYR A 1 178 ? -8.675 4.230 -1.830 1.00 80.81 178 TYR A N 1
ATOM 1372 C CA . TYR A 1 178 ? -9.978 3.584 -1.976 1.00 80.81 178 TYR A CA 1
ATOM 1373 C C . TYR A 1 178 ? -10.282 2.654 -0.791 1.00 80.81 178 TYR A C 1
ATOM 1375 O O . TYR A 1 178 ? -11.324 2.771 -0.139 1.00 80.81 178 TYR A O 1
ATOM 1383 N N . THR A 1 179 ? -9.328 1.790 -0.425 1.00 75.44 179 THR A N 1
ATOM 1384 C CA . THR A 1 179 ? -9.473 0.945 0.775 1.00 75.44 179 THR A CA 1
ATOM 1385 C C . THR A 1 179 ? -9.480 1.749 2.074 1.00 75.44 179 THR A C 1
ATOM 1387 O O . THR A 1 179 ? -10.038 1.312 3.085 1.00 75.44 179 THR A O 1
ATOM 1390 N N . TRP A 1 180 ? -8.902 2.951 2.053 1.00 79.19 180 TRP A N 1
ATOM 1391 C CA . TRP A 1 180 ? -8.933 3.873 3.171 1.00 79.19 180 TRP A CA 1
ATOM 1392 C C . TRP A 1 180 ? -10.334 4.409 3.449 1.00 79.19 180 TRP A C 1
ATOM 1394 O O . TRP A 1 180 ? -10.840 4.263 4.567 1.00 79.19 180 TRP A O 1
ATOM 1404 N N . VAL A 1 181 ? -10.988 4.934 2.411 1.00 79.50 181 VAL A N 1
ATOM 1405 C CA . VAL A 1 181 ? -12.375 5.414 2.464 1.00 79.50 181 VAL A CA 1
ATOM 1406 C C . VAL A 1 181 ? -13.320 4.295 2.902 1.00 79.50 181 VAL A C 1
ATOM 1408 O O . VAL A 1 181 ? -14.165 4.509 3.774 1.00 79.50 181 VAL A O 1
ATOM 1411 N N . ALA A 1 182 ? -13.127 3.076 2.387 1.00 77.06 182 ALA A N 1
ATOM 1412 C CA . ALA A 1 182 ? -13.926 1.920 2.785 1.00 77.06 182 ALA A CA 1
ATOM 1413 C C . ALA A 1 182 ? -13.860 1.650 4.300 1.00 77.06 182 ALA A C 1
ATOM 1415 O O . ALA A 1 182 ? -14.880 1.373 4.928 1.00 77.06 182 ALA A O 1
ATOM 1416 N N . SER A 1 183 ? -12.692 1.782 4.940 1.00 72.69 183 SER A N 1
ATOM 1417 C CA . SER A 1 183 ? -12.605 1.537 6.389 1.00 72.69 183 SER A CA 1
ATOM 1418 C C . SER A 1 183 ? -13.123 2.686 7.248 1.00 72.69 183 SER A C 1
ATOM 1420 O O . SER A 1 183 ? -13.571 2.431 8.365 1.00 72.69 183 SER A O 1
ATOM 1422 N N . LEU A 1 184 ? -13.121 3.924 6.740 1.00 74.56 184 LEU A N 1
ATOM 1423 C CA . LEU A 1 184 ? -13.845 5.025 7.385 1.00 74.56 184 LEU A CA 1
ATOM 1424 C C . LEU A 1 184 ? -15.354 4.748 7.406 1.00 74.56 184 LEU A C 1
ATOM 1426 O O . LEU A 1 184 ? -16.001 5.000 8.420 1.00 74.56 184 LEU A O 1
ATOM 1430 N N . ALA A 1 185 ? -15.899 4.172 6.330 1.00 74.94 185 ALA A N 1
ATOM 1431 C CA . ALA A 1 185 ? -17.305 3.774 6.254 1.00 74.94 185 ALA A CA 1
ATOM 1432 C C . ALA A 1 185 ? -17.640 2.550 7.129 1.00 74.94 185 ALA A C 1
ATOM 1434 O O . ALA A 1 185 ? -18.736 2.466 7.681 1.00 74.94 185 ALA A O 1
ATOM 1435 N N . LEU A 1 186 ? -16.695 1.622 7.319 1.00 71.31 186 LEU A N 1
ATOM 1436 C CA . LEU A 1 186 ? -16.883 0.458 8.198 1.00 71.31 186 LEU A CA 1
ATOM 1437 C C . LEU A 1 186 ? -16.933 0.825 9.689 1.00 71.31 186 LEU A C 1
ATOM 1439 O O . LEU A 1 186 ? -17.537 0.099 10.473 1.00 71.31 186 LEU A O 1
ATOM 1443 N N . TRP A 1 187 ? -16.337 1.946 10.100 1.00 72.31 187 TRP A N 1
ATOM 1444 C CA . TRP A 1 187 ? -16.308 2.379 11.501 1.00 72.31 187 TRP A CA 1
ATOM 1445 C C . TRP A 1 187 ? -17.692 2.640 12.137 1.00 72.31 187 TRP A C 1
ATOM 1447 O O . TRP A 1 187 ? -17.959 2.106 13.216 1.00 72.31 187 TRP A O 1
ATOM 1457 N N . PRO A 1 188 ? -18.609 3.424 11.535 1.00 68.75 188 PRO A N 1
ATOM 1458 C CA . PRO A 1 188 ? -19.961 3.5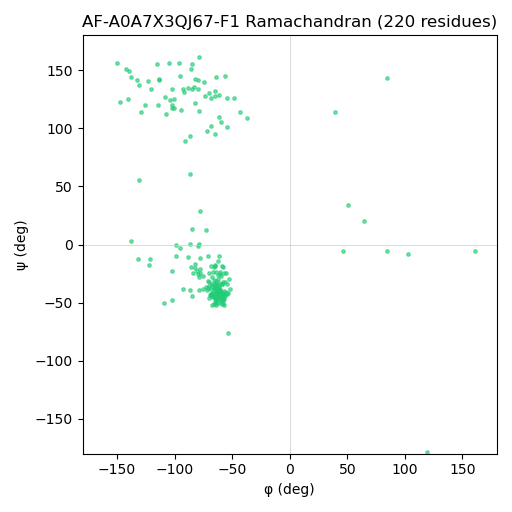71 12.075 1.00 68.75 188 PRO A CA 1
ATOM 1459 C C . PRO A 1 188 ? -20.739 2.249 12.050 1.00 68.75 188 PRO A C 1
ATOM 1461 O O . PRO A 1 188 ? -21.462 1.960 13.003 1.00 68.75 188 PRO A O 1
ATOM 1464 N N . LEU A 1 189 ? -20.544 1.418 11.019 1.00 73.94 189 LEU A N 1
ATOM 1465 C CA . LEU A 1 189 ? -21.183 0.104 10.917 1.00 73.94 189 LEU A CA 1
ATOM 1466 C C . LEU A 1 189 ? -20.726 -0.834 12.043 1.00 73.94 189 LEU A C 1
ATOM 1468 O O . LEU A 1 189 ? -21.538 -1.533 12.641 1.00 73.94 189 LEU A O 1
ATOM 1472 N N . TRP A 1 190 ? -19.437 -0.792 12.382 1.00 72.31 190 TRP A N 1
ATOM 1473 C CA . TRP A 1 190 ? -18.866 -1.524 13.506 1.00 72.31 190 TRP A CA 1
ATOM 1474 C C . TRP A 1 190 ? -19.549 -1.175 14.828 1.00 72.31 190 TRP A C 1
ATOM 1476 O O . TRP A 1 190 ? -19.932 -2.078 15.568 1.00 72.31 190 TRP A O 1
ATOM 1486 N N . ASN A 1 191 ? -19.748 0.115 15.116 1.00 70.25 191 ASN A N 1
ATOM 1487 C CA . ASN A 1 191 ? -20.420 0.532 16.349 1.00 70.25 191 ASN A CA 1
ATOM 1488 C C . ASN A 1 191 ? -21.859 -0.010 16.411 1.00 70.25 191 ASN A C 1
ATOM 1490 O O . ASN A 1 191 ? -22.254 -0.545 17.440 1.00 70.25 191 ASN A O 1
ATOM 1494 N N . LEU A 1 192 ? -22.597 0.015 15.293 1.00 72.50 192 LEU A N 1
ATOM 1495 C CA . LEU A 1 192 ? -23.949 -0.556 15.212 1.00 72.50 192 LEU A CA 1
ATOM 1496 C C . LEU A 1 192 ? -23.969 -2.073 15.465 1.00 72.50 192 LEU A C 1
ATOM 1498 O O . LEU A 1 192 ? -24.848 -2.580 16.163 1.00 72.50 192 LEU A O 1
ATOM 1502 N N . VAL A 1 193 ? -23.003 -2.806 14.906 1.00 74.50 193 VAL A N 1
ATOM 1503 C CA . VAL A 1 193 ? -22.863 -4.257 15.112 1.00 74.50 193 VAL A CA 1
ATOM 1504 C C . VAL A 1 193 ? -22.499 -4.558 16.566 1.00 74.50 193 VAL A C 1
ATOM 1506 O O . VAL A 1 193 ? -23.116 -5.424 17.183 1.00 74.50 193 VAL A O 1
ATOM 1509 N N . MET A 1 194 ? -21.546 -3.827 17.143 1.00 67.56 194 MET A N 1
ATOM 1510 C CA . MET A 1 194 ? -21.138 -4.009 18.537 1.00 67.56 194 MET A CA 1
ATOM 1511 C C . MET A 1 194 ? -22.282 -3.726 19.512 1.00 67.56 194 MET A C 1
ATOM 1513 O O . MET A 1 194 ? -22.504 -4.528 20.417 1.00 67.56 194 MET A O 1
ATOM 1517 N N . ASP A 1 195 ? -23.046 -2.655 19.290 1.00 67.19 195 ASP A N 1
ATOM 1518 C CA . ASP A 1 195 ? -24.198 -2.303 20.124 1.00 67.19 195 ASP A CA 1
ATOM 1519 C C . ASP A 1 195 ? -25.285 -3.393 20.094 1.00 67.19 195 ASP A C 1
ATOM 1521 O O . ASP A 1 195 ? -25.947 -3.642 21.103 1.00 67.19 195 ASP A O 1
ATOM 1525 N N . ARG A 1 196 ? -25.445 -4.087 18.958 1.00 74.19 196 ARG A N 1
ATOM 1526 C CA . ARG A 1 196 ? -26.449 -5.147 18.781 1.00 74.19 196 ARG A CA 1
ATOM 1527 C C . ARG A 1 196 ? -25.994 -6.519 19.281 1.00 74.19 196 ARG A C 1
ATOM 1529 O O . ARG A 1 196 ? -26.784 -7.227 19.898 1.00 74.19 196 ARG A O 1
ATOM 1536 N N . PHE A 1 197 ? -24.761 -6.921 18.980 1.00 74.75 197 PHE A N 1
ATOM 1537 C CA . PHE A 1 197 ? -24.287 -8.295 19.193 1.00 74.75 197 PHE A CA 1
ATOM 1538 C C . PHE A 1 197 ? -23.403 -8.456 20.429 1.00 74.75 197 PHE A C 1
ATOM 1540 O O . PHE A 1 197 ? -23.309 -9.552 20.978 1.00 74.75 197 PHE A O 1
ATOM 1547 N N . LEU A 1 198 ? -22.770 -7.380 20.899 1.00 71.50 198 LEU A N 1
ATOM 1548 C CA . LEU A 1 198 ? -21.898 -7.394 22.072 1.00 71.50 198 LEU A CA 1
ATOM 1549 C C . LEU A 1 198 ? -22.256 -6.250 23.042 1.00 71.50 198 LEU A C 1
ATOM 1551 O O . LEU A 1 198 ? -21.376 -5.492 23.446 1.00 71.50 198 LEU A O 1
ATOM 1555 N N . PRO A 1 199 ? -23.523 -6.144 23.500 1.00 64.19 199 PRO A N 1
ATOM 1556 C CA . PRO A 1 199 ? -24.006 -5.006 24.299 1.00 64.19 199 PRO A CA 1
ATOM 1557 C C . PRO A 1 199 ? -23.329 -4.873 25.676 1.00 64.19 199 PRO A C 1
ATOM 1559 O O . PRO A 1 199 ? -23.366 -3.815 26.311 1.00 64.19 199 PRO A O 1
ATOM 1562 N N . HIS A 1 200 ? -22.701 -5.950 26.159 1.00 70.62 200 HIS A N 1
ATOM 1563 C CA . HIS A 1 200 ? -21.914 -5.968 27.393 1.00 70.62 200 HIS A CA 1
ATOM 1564 C C . HIS A 1 200 ? -20.521 -5.338 27.214 1.00 70.62 200 HIS A C 1
ATOM 1566 O O . HIS A 1 200 ? -19.910 -4.895 28.188 1.00 70.62 200 HIS A O 1
ATOM 1572 N N . LEU A 1 201 ? -20.021 -5.253 25.979 1.00 63.19 201 LEU A N 1
ATOM 1573 C CA . LEU A 1 201 ? -18.792 -4.551 25.637 1.00 63.19 201 LEU A CA 1
ATOM 1574 C C . LEU A 1 201 ? -19.138 -3.109 25.283 1.00 63.19 201 LEU A C 1
ATOM 1576 O O . LEU A 1 201 ? -19.373 -2.766 24.131 1.00 63.19 201 LEU A O 1
ATOM 1580 N N . LYS A 1 202 ? -19.155 -2.243 26.294 1.00 58.75 202 LYS A N 1
ATOM 1581 C CA . LYS A 1 202 ? -19.392 -0.818 26.068 1.00 58.75 202 LYS A CA 1
ATOM 1582 C C . LYS A 1 202 ? -18.098 -0.116 25.647 1.00 58.75 202 LYS A C 1
ATOM 1584 O O . LYS A 1 202 ? -17.034 -0.411 26.212 1.00 58.75 202 LYS A O 1
ATOM 1589 N N . PRO A 1 203 ? -18.163 0.854 24.716 1.00 59.94 203 PRO A N 1
ATOM 1590 C CA . PRO A 1 203 ? -17.050 1.767 24.509 1.00 59.94 203 PRO A CA 1
ATOM 1591 C C . PRO A 1 203 ? -16.727 2.453 25.847 1.00 59.94 203 PRO A C 1
ATOM 1593 O O . PRO A 1 203 ? -17.643 2.706 26.632 1.00 59.94 203 PRO A O 1
ATOM 1596 N N . PRO A 1 204 ? -15.453 2.752 26.154 1.00 57.25 204 PRO A N 1
ATOM 1597 C CA . PRO A 1 204 ? -15.093 3.361 27.430 1.00 57.25 204 PRO A CA 1
ATOM 1598 C C . PRO A 1 204 ? -15.806 4.712 27.598 1.00 57.25 204 PRO A C 1
ATOM 1600 O O . PRO A 1 204 ? -15.459 5.703 26.950 1.00 57.25 204 PRO A O 1
ATOM 1603 N N . GLN A 1 205 ? -16.833 4.738 28.452 1.00 50.66 205 GLN A N 1
ATOM 1604 C CA . GLN A 1 205 ? -17.584 5.937 28.815 1.00 50.66 205 GLN A CA 1
ATOM 1605 C C . GLN A 1 205 ? -16.867 6.676 29.960 1.00 50.66 205 GLN A C 1
ATOM 1607 O O . GLN A 1 205 ? -16.055 6.105 30.680 1.00 50.66 205 GLN A O 1
ATOM 1612 N N . LYS A 1 206 ? -17.095 7.989 30.069 1.00 46.19 206 LYS A N 1
ATOM 1613 C CA . LYS A 1 206 ? -16.358 8.959 30.906 1.00 46.19 206 LYS A CA 1
ATOM 1614 C C . LYS A 1 206 ? -15.893 8.451 32.302 1.00 46.19 206 LYS A C 1
ATOM 1616 O O . LYS A 1 206 ? -16.687 8.363 33.225 1.00 46.19 206 LYS A O 1
ATOM 1621 N N . ARG A 1 207 ? -14.568 8.261 32.407 1.00 53.53 207 ARG A N 1
ATOM 1622 C CA . ARG A 1 207 ? -13.565 8.579 33.463 1.00 53.53 207 ARG A CA 1
ATOM 1623 C C . ARG A 1 207 ? -13.921 8.404 34.950 1.00 53.53 207 ARG A C 1
ATOM 1625 O O . ARG A 1 207 ? -14.576 9.268 35.527 1.00 53.53 207 ARG A O 1
ATOM 1632 N N . LYS A 1 208 ? -13.250 7.449 35.611 1.00 43.12 208 LYS A N 1
ATOM 1633 C CA . LYS A 1 208 ? -12.924 7.528 37.051 1.00 43.12 208 LYS A CA 1
ATOM 1634 C C . LYS A 1 208 ? -11.506 8.099 37.273 1.00 43.12 208 LYS A C 1
ATOM 1636 O O . LYS A 1 208 ? -10.615 7.845 36.458 1.00 43.12 208 LYS A O 1
ATOM 1641 N N . PRO A 1 209 ? -11.257 8.878 38.344 1.00 37.50 209 PRO A N 1
ATOM 1642 C CA . PRO A 1 209 ? -9.902 9.293 38.706 1.00 37.50 209 PRO A CA 1
ATOM 1643 C C . PRO A 1 209 ? -9.047 8.052 39.020 1.00 37.50 209 PRO A C 1
ATOM 1645 O O . PRO A 1 209 ? -9.473 7.186 39.777 1.00 37.50 209 PRO A O 1
ATOM 1648 N N . GLY A 1 210 ? -7.872 7.945 38.390 1.00 47.19 210 GLY A N 1
ATOM 1649 C CA . GLY A 1 210 ? -6.978 6.778 38.486 1.00 47.19 210 GLY A CA 1
ATOM 1650 C C . GLY A 1 210 ? -7.005 5.835 37.274 1.00 47.19 210 GLY A C 1
ATOM 1651 O O . GLY A 1 210 ? -6.156 4.952 37.166 1.00 47.19 210 GLY A O 1
ATOM 1652 N N . GLU A 1 211 ? -7.923 6.029 36.323 1.00 42.75 211 GLU A N 1
ATOM 1653 C CA . GLU A 1 211 ? -7.893 5.293 35.056 1.00 42.75 211 GLU A CA 1
ATOM 1654 C C . GLU A 1 211 ? -6.870 5.902 34.075 1.00 42.75 211 GLU A C 1
ATOM 1656 O O . GLU A 1 211 ? -6.729 7.129 34.014 1.00 42.75 211 GLU A O 1
ATOM 1661 N N . PRO A 1 212 ? -6.144 5.063 33.306 1.00 43.53 212 PRO A N 1
ATOM 1662 C CA . PRO A 1 212 ? -5.117 5.503 32.363 1.00 43.53 212 PRO A CA 1
ATOM 1663 C C . PRO A 1 212 ? -5.607 6.649 31.465 1.00 43.53 212 PRO A C 1
ATOM 1665 O O . PRO A 1 212 ? -6.660 6.567 30.828 1.00 43.53 212 PRO A O 1
ATOM 1668 N N . ARG A 1 213 ? -4.840 7.750 31.439 1.00 48.25 213 ARG A N 1
ATOM 1669 C CA . ARG A 1 213 ? -5.233 9.040 30.839 1.00 48.25 213 ARG A CA 1
ATOM 1670 C C . ARG A 1 213 ? -5.415 8.978 29.314 1.00 48.25 213 ARG A C 1
ATOM 1672 O O . ARG A 1 213 ? -6.090 9.852 28.755 1.00 48.25 213 ARG A O 1
ATOM 1679 N N . ALA A 1 214 ? -4.843 7.970 28.651 1.00 47.81 214 ALA A N 1
ATOM 1680 C CA . ALA A 1 214 ? -4.889 7.768 27.207 1.00 47.81 214 ALA A CA 1
ATOM 1681 C C . ALA A 1 214 ? -4.832 6.275 26.846 1.00 47.81 214 ALA A C 1
ATOM 1683 O O . ALA A 1 214 ? -4.263 5.470 27.571 1.00 47.81 214 ALA A O 1
ATOM 1684 N N . TRP A 1 215 ? -5.347 5.912 25.669 1.00 47.78 215 TRP A N 1
ATOM 1685 C CA . TRP A 1 215 ? -5.216 4.552 25.129 1.00 47.78 215 TRP A CA 1
ATOM 1686 C C . TRP A 1 215 ? -3.758 4.140 24.872 1.00 47.78 215 TRP A C 1
ATOM 1688 O O . TRP A 1 215 ? -3.524 2.961 24.687 1.00 47.78 215 TRP A O 1
ATOM 1698 N N . GLY A 1 216 ? -2.803 5.080 24.862 1.00 40.34 216 GLY A N 1
ATOM 1699 C CA . GLY A 1 216 ? -1.361 4.837 24.733 1.00 40.34 216 GLY A CA 1
ATOM 1700 C C . GLY A 1 216 ? -0.588 4.846 26.058 1.00 40.34 216 GLY A C 1
ATOM 1701 O O . GLY A 1 216 ? 0.612 4.601 26.054 1.00 40.34 216 GLY A O 1
ATOM 1702 N N . SER A 1 217 ? -1.242 5.069 27.204 1.00 49.44 217 SER A N 1
ATOM 1703 C CA . SER A 1 217 ? -0.572 5.098 28.515 1.00 49.44 217 SER A CA 1
ATOM 1704 C C . SER A 1 217 ? -0.253 3.687 29.048 1.00 49.44 217 SER A C 1
ATOM 1706 O O . SER A 1 217 ? -0.246 3.459 30.258 1.00 49.44 217 SER A O 1
ATOM 1708 N N . PHE A 1 218 ? -0.030 2.721 28.148 1.00 47.16 218 PHE A N 1
ATOM 1709 C CA . PHE A 1 218 ? 0.396 1.354 28.463 1.00 47.16 218 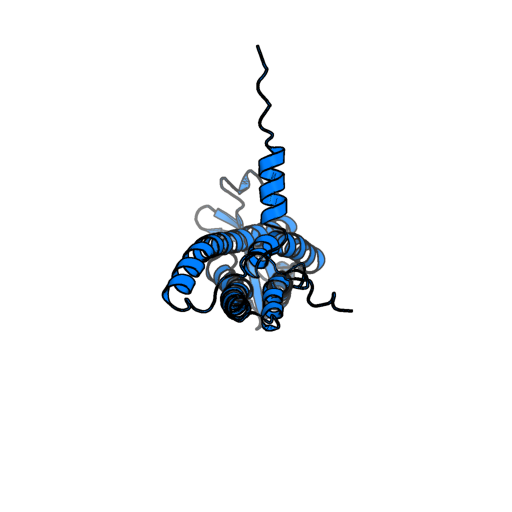PHE A CA 1
ATOM 1710 C C . PHE A 1 218 ? 1.719 1.340 29.237 1.00 47.16 218 PHE A C 1
ATOM 1712 O O . PHE A 1 218 ? 1.910 0.486 30.097 1.00 47.16 218 PHE A O 1
ATOM 1719 N N . LEU A 1 219 ? 2.589 2.313 28.951 1.00 42.97 219 LEU A N 1
ATOM 1720 C CA . LEU A 1 219 ? 3.924 2.457 29.534 1.00 42.97 219 LEU A CA 1
ATOM 1721 C C . LEU A 1 219 ? 3.989 3.468 30.691 1.00 42.97 219 LEU A C 1
ATOM 1723 O O . LEU A 1 219 ? 4.988 3.523 31.394 1.00 42.97 219 LEU A O 1
ATOM 1727 N N . GLU A 1 220 ? 2.932 4.251 30.928 1.00 44.44 220 GLU A N 1
ATOM 1728 C CA . GLU A 1 220 ? 2.934 5.327 31.938 1.00 44.44 220 GLU A CA 1
ATOM 1729 C C . GLU A 1 220 ? 2.596 4.841 33.361 1.00 44.44 220 GLU A C 1
ATOM 1731 O O . GLU A 1 220 ? 2.315 5.651 34.240 1.00 44.44 220 GLU A O 1
ATOM 1736 N N . ARG A 1 221 ? 2.603 3.528 33.629 1.00 40.34 221 ARG A N 1
ATOM 1737 C CA . ARG A 1 221 ? 2.491 3.030 35.009 1.00 40.34 221 ARG A CA 1
ATOM 1738 C C . ARG A 1 221 ? 3.867 2.970 35.668 1.00 40.34 221 ARG A C 1
ATOM 1740 O O . ARG A 1 221 ? 4.547 1.950 35.579 1.00 40.34 221 ARG A O 1
ATOM 1747 N N . ARG A 1 222 ? 4.219 4.041 36.375 1.00 42.03 222 ARG A N 1
ATOM 1748 C CA . ARG A 1 222 ? 4.903 3.972 37.670 1.00 42.03 222 ARG A CA 1
ATOM 1749 C C . ARG A 1 222 ? 4.115 4.810 38.662 1.00 42.03 222 ARG A C 1
ATOM 1751 O O . ARG A 1 222 ? 3.753 5.944 38.283 1.00 42.03 222 ARG A O 1
#

Secondary structure (DSSP, 8-state):
--------HHHHHHHHHHHHTT--HHHHHHHHHHHHHHHHHHHHHHH-PEE-TTTTT--SEEEETTEEEEEEEEEHHHHHHHHHHHHGGGGGGGGGGG-SSHHHHHHHHHHHHHHHIIIIIHHHHHHHHSS-EEEEETTEEEEEEEEESSSTTTTS----HHHHHHHHHHHHHHHHHHHHHHHHHHHHHHHHHHHHH-TTS----S--TTS-SSTTTTS---

Mean predicted aligned error: 11.8 Å

Sequence (222 aa):
MHGQEASEPAGALRKLRGGLGRRSPFLWLVLTPLLTAPLSLALIDGFAEELDAGALGLPTTRMEANLQATLYYYDFWPTWLLLTIAGLPNLLVALWFLHRSGYVRVAAGAALVVAVLRTFVVLWVFFATSQTNVISHDGELLMRVALEAKGYLASVGDHSPGFAKMRMLLTLWLYGAYTWVASLALWPLWNLVMDRFLPHLKPPQKRKPGEPRAWGSFLERR

Foldseek 3Di:
DDDDDPPDPVVVVVCVVVVLVFDALVSLLVCLCVQLQVQLVCLCVVPWDWDDCVVQVHDQWDDDPHWIWGKIKTFPPSNLVSSLVSLVSQQCLCVQCPPPAPLRNVRSVVSNVLSCCLSPVLSVVLQVPPPFDFDDDPNGTMTMFIGTCDDPRNVPDDPDPSVSSVVSSVSSVVSSVVSSVVSVVVVVVVVVCCCPPVVVRDDDDDDDPPPQPGSPCPPVDD